Protein 2FX5 (pdb70)

B-factor: mean 20.02, std 7.57, range [9.25, 48.79]

Sequence (258 aa):
APLPDTPGAPFPAVANFDRSGPYTVSSQSEGPSCRIYRPRDLGQGGVRHPVILWGNGTGAGPSTYAGLLSHWASHGFVVAAAETSNAGTGREMLACLDYLVRENDTPYGTYSGKLNTGRVGTSGHSQGGGGSIMAGQDTRVRTTAPIQPYTLGLGHDSASQRRQQGPMFLMSGGGDTIAFPYLNAQPVYRRANVPVFWGERRYVSHFEPVGSGGAYRGPSTAWFRFQLMDDQDARATFYGAQCSLCTSLLWSVERRGL

Structure (mmCIF, N/CA/C/O backbone):
data_2FX5
#
_entry.id   2FX5
#
_cell.length_a   58.50
_cell.length_b   58.50
_cell.length_c   145.00
_cell.angle_alpha   90.0
_cell.angle_beta   90.0
_cell.angle_gamma   90.0
#
_symmetry.space_group_name_H-M   'P 43 21 2'
#
loop_
_entity.id
_entity.type
_entity.pdbx_description
1 polymer lipase
2 non-polymer 'L(+)-TARTARIC ACID'
3 water water
#
loop_
_atom_site.group_PDB
_atom_site.id
_atom_site.type_symbol
_atom_site.label_atom_id
_atom_site.label_alt_id
_atom_site.label_comp_id
_atom_site.label_asym_id
_atom_site.label_entity_id
_atom_site.label_seq_id
_atom_site.pdbx_PDB_ins_code
_atom_site.Cartn_x
_atom_site.Cartn_y
_atom_site.Cartn_z
_atom_site.occupancy
_atom_site.B_iso_or_equiv
_atom_site.auth_seq_id
_atom_site.auth_comp_id
_atom_site.auth_asym_id
_atom_site.auth_atom_id
_atom_site.pdbx_PDB_model_num
ATOM 1 N N . ALA A 1 1 ? 13.454 12.432 132.645 1.00 44.93 1 ALA A N 1
ATOM 2 C CA . ALA A 1 1 ? 13.709 12.554 131.190 1.00 43.96 1 ALA A CA 1
ATOM 3 C C . ALA A 1 1 ? 14.003 11.188 130.571 1.00 42.85 1 ALA A C 1
ATOM 4 O O . ALA A 1 1 ? 14.954 10.564 131.096 1.00 43.84 1 ALA A O 1
ATOM 6 N N . PRO A 1 2 ? 13.242 10.708 129.605 1.00 40.85 2 PRO A N 1
ATOM 7 C CA . PRO A 1 2 ? 12.073 11.395 129.033 1.00 39.17 2 PRO A CA 1
ATOM 8 C C . PRO A 1 2 ? 11.099 11.800 130.145 1.00 36.99 2 PRO A C 1
ATOM 9 O O . PRO A 1 2 ? 11.112 11.329 131.309 1.00 37.15 2 PRO A O 1
ATOM 13 N N . LEU A 1 3 ? 10.338 12.841 129.879 1.00 33.66 3 LEU A N 1
ATOM 14 C CA . LEU A 1 3 ? 9.310 13.418 130.783 1.00 30.44 3 LEU A CA 1
ATOM 15 C C . LEU A 1 3 ? 8.104 12.537 130.487 1.00 28.99 3 LEU A C 1
ATOM 16 O O . LEU A 1 3 ? 8.022 11.915 129.415 1.00 28.60 3 LEU A O 1
ATOM 21 N N . PRO A 1 4 ? 7.195 12.351 131.419 1.00 28.19 4 PRO A N 1
ATOM 22 C CA . PRO A 1 4 ? 6.038 11.493 131.145 1.00 27.06 4 PRO A CA 1
ATOM 23 C C . PRO A 1 4 ? 5.265 12.093 129.970 1.00 25.35 4 PRO A C 1
ATOM 24 O O . PRO A 1 4 ? 5.148 13.307 129.773 1.00 24.45 4 PRO A O 1
ATOM 28 N N . ASP A 1 5 ? 4.727 11.131 129.264 1.00 24.59 5 ASP A N 1
ATOM 29 C CA . ASP A 1 5 ? 3.848 11.373 128.105 1.00 24.55 5 ASP A CA 1
ATOM 30 C C . ASP A 1 5 ? 2.468 11.684 128.707 1.00 24.09 5 ASP A C 1
ATOM 31 O O . ASP A 1 5 ? 1.824 10.844 129.352 1.00 24.19 5 ASP A O 1
ATOM 36 N N . THR A 1 6 ? 2.039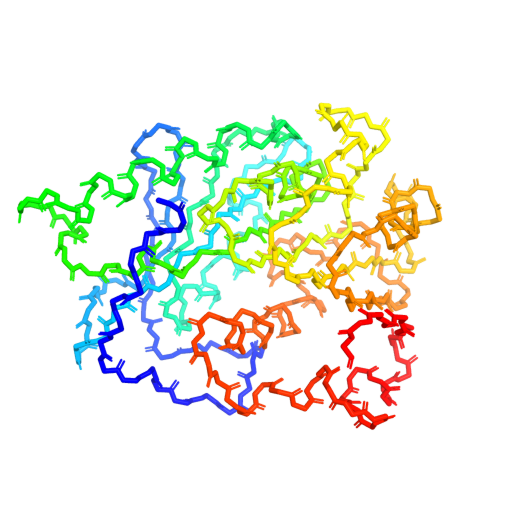 12.931 128.577 1.00 23.32 6 THR A N 1
ATOM 37 C CA . THR A 1 6 ? 0.722 13.295 129.123 1.00 22.59 6 THR A CA 1
ATOM 38 C C . THR A 1 6 ? -0.219 13.792 128.028 1.00 22.05 6 THR A C 1
ATOM 39 O O . THR A 1 6 ? -0.448 15.006 127.887 1.00 20.71 6 THR A O 1
ATOM 43 N N . PRO A 1 7 ? -0.782 12.927 127.191 1.00 21.97 7 PRO A N 1
ATOM 44 C CA . PRO A 1 7 ? -1.689 13.326 126.096 1.00 21.56 7 PRO A CA 1
ATOM 45 C C . PRO A 1 7 ? -3.034 13.843 126.567 1.00 21.84 7 PRO A C 1
ATOM 46 O O . PRO A 1 7 ? -3.420 13.621 127.727 1.00 23.41 7 PRO A O 1
ATOM 50 N N . GLY A 1 8 ? -3.684 14.639 125.733 1.00 20.98 8 GLY A N 1
ATOM 51 C CA . GLY A 1 8 ? -4.989 15.254 126.079 1.00 20.87 8 GLY A CA 1
ATOM 52 C C . GLY A 1 8 ? -5.903 14.690 124.988 1.00 20.34 8 GLY A C 1
ATOM 53 O O . GLY A 1 8 ? -5.564 13.584 124.545 1.00 20.04 8 GLY A O 1
ATOM 54 N N . ALA A 1 9 ? -6.914 15.402 124.610 1.00 21.01 9 ALA A N 1
ATOM 55 C CA . ALA A 1 9 ? -7.794 14.942 123.523 1.00 21.57 9 ALA A CA 1
ATOM 56 C C . ALA A 1 9 ? -6.945 14.874 122.262 1.00 22.43 9 ALA A C 1
ATOM 57 O O . ALA A 1 9 ? -5.898 15.504 122.126 1.00 22.60 9 ALA A O 1
ATOM 59 N N . PRO A 1 10 ? -7.398 14.070 121.322 1.00 23.31 10 PRO A N 1
ATOM 6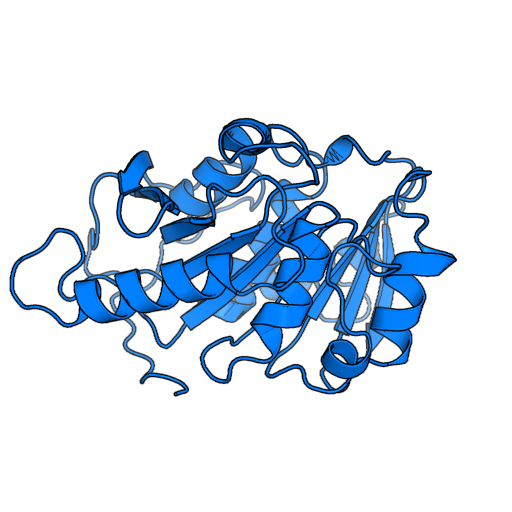0 C CA . PRO A 1 10 ? -6.716 13.910 120.031 1.00 23.83 10 PRO A CA 1
ATOM 61 C C . PRO A 1 10 ? -6.778 15.187 119.187 1.00 22.66 10 PRO A C 1
ATOM 62 O O . PRO A 1 10 ? -7.755 15.960 119.252 1.00 21.83 10 PRO A O 1
ATOM 66 N N . PHE A 1 11 ? -5.683 15.365 118.440 1.00 21.64 11 PHE A N 1
ATOM 67 C CA . PHE A 1 11 ? -5.600 16.595 117.622 1.00 21.67 11 PHE A CA 1
ATOM 68 C C . PHE A 1 11 ? -6.502 16.381 116.393 1.00 21.36 11 PHE A C 1
ATOM 69 O O . PHE A 1 11 ? -6.522 15.218 115.975 1.00 23.00 11 PHE A O 1
ATOM 77 N N . PRO A 1 12 ? -7.178 17.407 115.991 1.00 21.30 12 PRO A N 1
ATOM 78 C CA . PRO A 1 12 ? -7.964 17.370 114.757 1.00 22.08 12 PRO A CA 1
ATOM 79 C C . PRO A 1 12 ? -7.103 16.885 113.581 1.00 22.39 12 PRO A C 1
ATOM 80 O O . PRO A 1 12 ? -5.910 17.247 113.421 1.00 22.15 12 PRO A O 1
ATOM 84 N N . ALA A 1 13 ? -7.747 16.096 112.726 1.00 23.72 13 ALA A N 1
ATOM 85 C CA . ALA A 1 13 ? -7.105 15.574 111.492 1.00 24.08 13 ALA A CA 1
ATOM 86 C C . ALA A 1 13 ? -7.075 16.736 110.499 1.00 24.57 13 ALA A C 1
ATOM 87 O O . ALA A 1 13 ? -7.821 17.718 110.621 1.00 23.54 13 ALA A O 1
ATOM 89 N N . VAL A 1 14 ? -6.148 16.667 109.558 1.00 25.62 14 VAL A N 1
ATOM 90 C CA . VAL A 1 14 ? -6.022 17.733 108.541 1.00 26.62 14 VAL A CA 1
ATOM 91 C C . VAL A 1 14 ? -6.002 16.986 107.202 1.00 28.47 14 VAL A C 1
ATOM 92 O O . VAL A 1 14 ? -5.585 15.800 107.119 1.00 30.08 14 VAL A O 1
ATOM 96 N N . ALA A 1 15 ? -6.451 17.662 106.146 1.00 29.84 15 ALA A N 1
ATOM 97 C CA . ALA A 1 15 ? -6.387 16.925 104.839 1.00 30.45 15 ALA A CA 1
ATOM 98 C C . ALA A 1 15 ? -5.091 17.112 104.071 1.00 30.96 15 ALA A C 1
ATOM 99 O O . ALA A 1 15 ? -4.894 16.458 103.034 1.00 33.74 15 ALA A O 1
ATOM 101 N N . ASN A 1 16 ? -4.161 17.932 104.478 1.00 30.87 16 ASN A N 1
ATOM 102 C CA . ASN A 1 16 ? -2.925 18.304 103.803 1.00 30.63 16 ASN A CA 1
ATOM 103 C C . ASN A 1 16 ? -1.979 18.868 104.866 1.00 27.93 16 ASN A C 1
ATOM 104 O O . ASN A 1 16 ? -2.414 19.813 105.509 1.00 28.02 16 ASN A O 1
ATOM 109 N N . PHE A 1 17 ? -0.809 18.348 104.832 1.00 25.69 17 PHE A N 1
ATOM 110 C CA . PHE A 1 17 ? 0.243 18.740 105.787 1.00 23.85 17 PHE A CA 1
ATOM 111 C C . PHE A 1 17 ? 0.855 20.048 105.360 1.00 22.52 17 PHE A C 1
ATOM 112 O O . PHE A 1 17 ? 1.503 20.691 106.174 1.00 20.78 17 PHE A O 1
ATOM 120 N N . ASP A 1 18 ? 0.635 20.446 104.101 1.00 22.13 18 ASP A N 1
ATOM 121 C CA . ASP A 1 18 ? 1.293 21.706 103.708 1.00 21.43 18 ASP A CA 1
ATOM 122 C C . ASP A 1 18 ? 0.312 22.863 103.798 1.00 20.36 18 ASP A C 1
ATOM 123 O O . ASP A 1 18 ? 0.870 23.946 103.539 1.00 19.07 18 ASP A O 1
ATOM 128 N N . ARG A 1 19 ? -0.937 22.654 104.185 1.00 19.39 19 ARG A N 1
ATOM 129 C CA . ARG A 1 19 ? -1.904 23.761 104.358 1.00 20.18 19 ARG A CA 1
ATOM 130 C C . ARG A 1 19 ? -1.979 24.119 105.852 1.00 19.10 19 ARG A C 1
ATOM 131 O O . ARG A 1 19 ? -1.542 23.224 106.593 1.00 18.59 19 ARG A O 1
ATOM 139 N N . SER A 1 20 ? -2.544 25.261 106.237 1.00 19.62 20 SER A N 1
ATOM 140 C CA . SER A 1 20 ? -2.644 25.523 107.660 1.00 19.68 20 SER A CA 1
ATOM 141 C C . SER A 1 20 ? -3.563 24.477 108.314 1.00 19.18 20 SER A C 1
ATOM 142 O O . SER A 1 20 ? -4.393 23.865 107.650 1.00 18.60 20 SER A O 1
ATOM 145 N N . GLY A 1 21 ? -3.277 24.302 109.597 1.00 17.60 21 GLY A N 1
ATOM 146 C CA . GLY A 1 21 ? -4.006 23.489 110.535 1.00 16.63 21 GLY A CA 1
ATOM 147 C C . GLY A 1 21 ? -5.125 24.408 111.079 1.00 17.30 21 GLY A C 1
ATOM 148 O O . GLY A 1 21 ? -5.309 25.574 110.725 1.00 15.65 21 GLY A O 1
ATOM 149 N N . PRO A 1 22 ? -5.927 23.853 111.981 1.00 18.48 22 PRO A N 1
ATOM 150 C CA . PRO A 1 22 ? -7.067 24.603 112.520 1.00 19.29 22 PRO A CA 1
ATOM 151 C C . PRO A 1 22 ? -6.793 25.702 113.512 1.00 19.43 22 PRO A C 1
ATOM 152 O O . PRO A 1 22 ? -7.751 26.407 113.905 1.00 21.58 22 PRO A O 1
ATOM 156 N N . TYR A 1 23 ? -5.566 25.999 113.896 1.00 18.56 23 TYR A N 1
ATOM 157 C CA . TYR A 1 23 ? -5.445 26.983 114.982 1.00 18.34 23 TYR A CA 1
ATOM 158 C C . TYR A 1 23 ? -4.905 28.328 114.510 1.00 18.54 23 TYR A C 1
ATOM 159 O O . TYR A 1 23 ? -3.970 28.194 113.708 1.00 19.03 23 TYR A O 1
ATOM 168 N N . THR A 1 24 ? -5.516 29.315 115.095 1.00 18.13 24 THR A N 1
ATOM 169 C CA . THR A 1 24 ? -5.083 30.697 115.002 1.00 20.37 24 THR A CA 1
ATOM 170 C C . THR A 1 24 ? -3.783 30.722 115.818 1.00 19.61 24 THR A C 1
ATOM 171 O O . THR A 1 24 ? -3.708 30.112 116.905 1.00 20.57 24 THR A O 1
ATOM 175 N N . VAL A 1 25 ? -2.819 31.478 115.392 1.00 18.42 25 VAL A N 1
ATOM 176 C CA . VAL A 1 25 ? -1.449 31.442 115.969 1.00 18.19 25 VAL A CA 1
ATOM 177 C C . VAL A 1 25 ? -1.046 32.785 116.520 1.00 19.20 25 VAL A C 1
ATOM 178 O O . VAL A 1 25 ? -1.653 33.808 116.161 1.00 18.79 25 VAL A O 1
ATOM 182 N N . SER A 1 26 ? -0.073 32.763 117.405 1.00 18.95 26 SER A N 1
ATOM 183 C CA . SER A 1 26 ? 0.591 33.939 117.953 1.00 19.98 26 SER A CA 1
ATOM 184 C C . SER A 1 26 ? 2.079 33.631 118.158 1.00 18.50 26 SER A C 1
ATOM 185 O O . SER A 1 26 ? 2.453 32.480 118.239 1.00 18.00 26 SER A O 1
ATOM 188 N N . SER A 1 27 ? 2.889 34.646 118.337 1.00 18.77 27 SER A N 1
ATOM 189 C CA . SER A 1 27 ? 4.305 34.508 118.616 1.00 19.50 27 SER A CA 1
ATOM 190 C C . SER A 1 27 ? 4.661 35.666 119.547 1.00 19.03 27 SER A C 1
ATOM 191 O O . SER A 1 27 ? 4.054 36.720 119.433 1.00 18.94 27 SER A O 1
ATOM 194 N N . GLN A 1 28 ? 5.605 35.435 120.379 1.00 20.00 28 GLN A N 1
ATOM 195 C CA . GLN A 1 28 ? 6.132 36.325 121.393 1.00 21.37 28 GLN A CA 1
ATOM 196 C C . GLN A 1 28 ? 7.556 35.942 121.751 1.00 19.86 28 GLN A C 1
ATOM 197 O O . GLN A 1 28 ? 7.854 34.754 121.815 1.00 19.04 28 GLN A O 1
ATOM 203 N N . SER A 1 29 ? 8.353 36.928 122.069 1.00 19.16 29 SER A N 1
ATOM 204 C CA . SER A 1 29 ? 9.703 36.626 122.555 1.00 18.53 29 SER A CA 1
ATOM 205 C C . SER A 1 29 ? 9.477 36.545 124.053 1.00 19.05 29 SER A C 1
ATOM 206 O O . SER A 1 29 ? 8.700 37.320 124.656 1.00 18.42 29 SER A O 1
ATOM 209 N N . GLU A 1 30 ? 9.976 35.496 124.672 1.00 19.29 30 GLU A N 1
ATOM 210 C CA . GLU A 1 30 ? 9.842 35.237 126.101 1.00 19.25 30 GLU A CA 1
ATOM 211 C C . GLU A 1 30 ? 10.881 34.223 126.516 1.00 18.66 30 GLU A C 1
ATOM 212 O O . GLU A 1 30 ? 11.555 33.569 125.745 1.00 20.46 30 GLU A O 1
ATOM 218 N N . GLY A 1 31 ? 11.131 34.114 127.802 1.00 18.53 31 GLY A N 1
ATOM 219 C CA . GLY A 1 31 ? 12.083 33.194 128.395 1.00 16.74 31 GLY A CA 1
ATOM 220 C C . GLY A 1 31 ? 13.514 33.633 128.077 1.00 16.32 31 GLY A C 1
ATOM 221 O O . GLY A 1 31 ? 13.787 34.807 127.853 1.00 15.51 31 GLY A O 1
ATOM 222 N N . PRO A 1 32 ? 14.340 32.589 128.089 1.00 15.69 32 PRO A N 1
ATOM 223 C CA . PRO A 1 32 ? 15.763 32.772 127.835 1.00 16.72 32 PRO A CA 1
ATOM 224 C C . PRO A 1 32 ? 16.108 33.007 126.367 1.00 16.80 32 PRO A C 1
ATOM 225 O O . PRO A 1 32 ? 16.832 32.189 125.772 1.00 16.62 32 PRO A O 1
ATOM 229 N N . SER A 1 33 ? 15.538 34.057 125.821 1.00 17.28 33 SER A N 1
ATOM 230 C CA . SER A 1 33 ? 15.775 34.448 124.430 1.00 17.22 33 SER A CA 1
ATOM 231 C C . SER A 1 33 ? 15.183 33.387 123.496 1.00 17.38 33 SER A C 1
ATOM 232 O O . SER A 1 33 ? 15.909 32.807 122.673 1.00 17.08 33 SER A O 1
ATOM 235 N N . CYS A 1 34 ? 13.891 33.196 123.625 1.00 16.87 34 CYS A N 1
ATOM 236 C CA . CYS A 1 34 ? 13.102 32.259 122.834 1.00 16.55 34 CYS A CA 1
ATOM 237 C C . CYS A 1 34 ? 11.980 33.052 122.165 1.00 15.75 34 CYS A C 1
ATOM 238 O O . CYS A 1 34 ? 11.424 33.949 122.777 1.00 16.28 34 CYS A O 1
ATOM 241 N N . ARG A 1 35 ? 11.722 32.687 120.927 1.00 16.19 35 ARG A N 1
ATOM 242 C CA . ARG A 1 35 ? 10.585 33.264 120.207 1.00 16.05 35 ARG A CA 1
ATOM 243 C C . ARG A 1 35 ? 9.613 32.096 120.137 1.00 15.84 35 ARG A C 1
ATOM 244 O O . ARG A 1 35 ? 9.884 31.017 119.572 1.00 15.66 35 ARG A O 1
ATOM 252 N N . ILE A 1 36 ? 8.438 32.179 120.724 1.00 15.14 36 ILE A N 1
ATOM 253 C CA . ILE A 1 36 ? 7.541 31.017 120.753 1.00 14.71 36 ILE A CA 1
ATOM 254 C C . ILE A 1 36 ? 6.350 31.238 119.834 1.00 14.78 36 ILE A C 1
ATOM 255 O O . ILE A 1 36 ? 5.627 32.214 120.055 1.00 15.54 36 ILE A O 1
ATOM 260 N N . TYR A 1 37 ? 6.134 30.357 118.901 1.00 14.26 37 TYR A N 1
ATOM 261 C CA . TYR A 1 37 ? 4.986 30.365 117.973 1.00 14.63 37 TYR A CA 1
ATOM 262 C C . TYR A 1 37 ? 4.070 29.281 118.516 1.00 13.69 37 TYR A C 1
ATOM 263 O O . TYR A 1 37 ? 4.491 28.148 118.751 1.00 13.04 37 TYR A O 1
ATOM 272 N N . ARG A 1 38 ? 2.815 29.577 118.754 1.00 13.28 38 ARG A N 1
ATOM 273 C CA . ARG A 1 38 ? 1.876 28.620 119.323 1.00 14.09 38 ARG A CA 1
ATOM 274 C C . ARG A 1 38 ? 0.426 29.022 118.994 1.00 15.28 38 ARG A C 1
ATOM 275 O O . ARG A 1 38 ? 0.264 30.216 118.663 1.00 15.66 38 ARG A O 1
ATOM 283 N N . PRO A 1 39 ? -0.485 28.069 119.137 1.00 15.58 39 PRO A N 1
ATOM 284 C CA . PRO A 1 39 ? -1.927 28.328 119.020 1.00 15.78 39 PRO A CA 1
ATOM 285 C C . PRO A 1 39 ? -2.227 29.497 119.963 1.00 17.27 39 PRO A C 1
ATOM 286 O O . PRO A 1 39 ? -1.676 29.508 121.057 1.00 16.28 39 PRO A O 1
ATOM 290 N N . ARG A 1 40 ? -3.025 30.445 119.550 1.00 19.70 40 ARG A N 1
ATOM 291 C CA . ARG A 1 40 ? -3.401 31.635 120.327 1.00 22.87 40 ARG A CA 1
ATOM 292 C C . ARG A 1 40 ? -4.112 31.181 121.597 1.00 23.03 40 ARG A C 1
ATOM 293 O O . ARG A 1 40 ? -3.932 31.776 122.660 1.00 23.41 40 ARG A O 1
ATOM 301 N N . ASP A 1 41 ? -4.941 30.175 121.432 1.00 23.27 41 ASP A N 1
ATOM 302 C CA . ASP A 1 41 ? -5.630 29.570 122.602 1.00 24.69 41 ASP A CA 1
ATOM 303 C C . ASP A 1 41 ? -5.122 28.148 122.845 1.00 23.33 41 ASP A C 1
ATOM 304 O O . ASP A 1 41 ? -5.420 27.129 122.210 1.00 23.36 41 ASP A O 1
ATOM 309 N N . LEU A 1 42 ? -4.301 28.049 123.876 1.00 22.26 42 LEU A N 1
ATOM 310 C CA . LEU A 1 42 ? -3.697 26.773 124.274 1.00 21.42 42 LEU A CA 1
ATOM 311 C C . LEU A 1 42 ? -4.738 25.856 124.901 1.00 22.02 42 LEU A C 1
ATOM 312 O O . LEU A 1 42 ? -5.658 26.258 125.635 1.00 21.53 42 LEU A O 1
ATOM 317 N N . GLY A 1 43 ? -4.595 24.564 124.681 1.00 22.38 43 GLY A N 1
ATOM 318 C CA . GLY A 1 43 ? -5.440 23.529 125.253 1.00 23.41 43 GLY A CA 1
ATOM 319 C C . GLY A 1 43 ? -6.882 23.531 124.779 1.00 24.96 43 GLY A C 1
ATOM 320 O O . GLY A 1 43 ? -7.710 22.903 125.477 1.00 24.59 43 GLY A O 1
ATOM 321 N N . GLN A 1 44 ? -7.215 24.093 123.625 1.00 25.23 44 GLN A N 1
ATOM 322 C CA . GLN A 1 44 ? -8.588 24.073 123.088 1.00 25.99 44 GLN A CA 1
ATOM 323 C C . GLN A 1 44 ? -9.085 22.629 122.951 1.00 25.01 44 GLN A C 1
ATOM 324 O O . GLN A 1 44 ? -8.428 21.814 122.265 1.00 25.28 44 GLN A O 1
ATOM 330 N N . GLY A 1 45 ? -10.225 22.295 123.542 1.00 24.24 45 GLY A N 1
ATOM 331 C CA . GLY A 1 45 ? -10.806 20.929 123.455 1.00 22.49 45 GLY A CA 1
ATOM 332 C C . GLY A 1 45 ? -10.106 19.889 124.289 1.00 21.80 45 GLY A C 1
ATOM 333 O O . GLY A 1 45 ? -10.379 18.681 124.076 1.00 24.26 45 GLY A O 1
ATOM 334 N N . GLY A 1 46 ? -9.180 20.271 125.154 1.00 19.60 46 GLY A N 1
ATOM 335 C CA . GLY A 1 46 ? -8.457 19.282 125.960 1.00 18.02 46 GLY A CA 1
ATOM 336 C C . GLY A 1 46 ? -7.189 18.747 125.366 1.00 17.81 46 GLY A C 1
ATOM 337 O O . GLY A 1 46 ? -6.599 17.829 125.954 1.00 18.81 46 GLY A O 1
ATOM 338 N N . VAL A 1 47 ? -6.749 19.285 124.225 1.00 17.84 47 VAL A N 1
ATOM 339 C CA . VAL A 1 47 ? -5.468 18.863 123.620 1.00 17.24 47 VAL A CA 1
ATOM 340 C C . VAL A 1 47 ? -4.361 19.377 124.553 1.00 16.86 47 VAL A C 1
ATOM 341 O O . VAL A 1 47 ? -4.503 20.367 125.296 1.00 17.03 47 VAL A O 1
ATOM 345 N N . ARG A 1 48 ? -3.269 18.668 124.534 1.00 16.94 48 ARG A N 1
ATOM 346 C CA . ARG A 1 48 ? -2.005 18.925 125.237 1.00 16.81 48 ARG A CA 1
ATOM 347 C C . ARG A 1 48 ? -0.946 18.979 124.125 1.00 15.77 48 ARG A C 1
ATOM 348 O O . ARG A 1 48 ? -0.758 18.027 123.392 1.00 15.58 48 ARG A O 1
ATOM 356 N N . HIS A 1 49 ? -0.315 20.137 124.008 1.00 14.25 49 HIS A N 1
ATOM 357 C CA . HIS A 1 49 ? 0.576 20.382 122.895 1.00 13.35 49 HIS A CA 1
ATOM 358 C C . HIS A 1 49 ? 1.979 19.846 123.008 1.00 13.51 49 HIS A C 1
ATOM 359 O O . HIS A 1 49 ? 2.682 20.207 123.982 1.00 13.98 49 HIS A O 1
ATOM 366 N N . PRO A 1 50 ? 2.430 19.123 122.002 1.00 12.67 50 PRO A N 1
ATOM 367 C CA . PRO A 1 50 ? 3.806 18.666 121.813 1.00 12.49 50 PRO A CA 1
ATOM 368 C C . PRO A 1 50 ? 4.674 19.882 121.480 1.00 11.83 50 PRO A C 1
ATOM 369 O O . PRO A 1 50 ? 4.239 20.958 121.036 1.00 11.98 50 PRO A O 1
ATOM 373 N N . VAL A 1 51 ? 5.947 19.814 121.738 1.00 12.59 51 VAL A N 1
ATOM 374 C CA . VAL A 1 51 ? 6.905 20.897 121.563 1.00 12.92 51 VAL A CA 1
ATOM 375 C C . VAL A 1 51 ? 7.948 20.600 120.463 1.00 12.56 51 VAL A C 1
ATOM 376 O O . VAL A 1 51 ? 8.373 19.468 120.356 1.00 13.37 51 VAL A O 1
ATOM 380 N N . ILE A 1 52 ? 8.238 21.626 119.707 1.00 12.34 52 ILE A N 1
ATOM 381 C CA . ILE A 1 52 ? 9.273 21.577 118.675 1.00 12.07 52 ILE A CA 1
ATOM 382 C C . ILE A 1 52 ? 10.319 22.666 118.986 1.00 11.65 52 ILE A C 1
ATOM 383 O O . ILE A 1 52 ? 9.852 23.807 119.124 1.00 12.55 52 ILE A O 1
ATOM 388 N N . LEU A 1 53 ? 11.585 22.363 119.107 1.00 10.74 53 LEU A N 1
ATOM 389 C CA . LEU A 1 53 ? 12.627 23.378 119.356 1.00 11.54 53 LEU A CA 1
ATOM 390 C C . LEU A 1 53 ? 13.203 23.712 117.962 1.00 12.83 53 LEU A C 1
ATOM 391 O O . LEU A 1 53 ? 13.332 22.761 117.191 1.00 13.31 53 LEU A O 1
ATOM 396 N N . TRP A 1 54 ? 13.435 24.956 117.641 1.00 12.90 54 TRP A N 1
ATOM 397 C CA . TRP A 1 54 ? 13.938 25.368 116.318 1.00 11.96 54 TRP A CA 1
ATOM 398 C C . TRP A 1 54 ? 15.235 26.126 116.474 1.00 11.19 54 TRP A C 1
ATOM 399 O O . TRP A 1 54 ? 15.367 27.030 117.295 1.00 10.67 54 TRP A O 1
ATOM 410 N N . GLY A 1 55 ? 16.179 25.811 115.613 1.00 12.11 55 GLY A N 1
ATOM 411 C CA . GLY A 1 55 ? 17.484 26.512 115.494 1.00 12.44 55 GLY A CA 1
ATOM 412 C C . GLY A 1 55 ? 17.535 27.225 114.120 1.00 12.55 55 GLY A C 1
ATOM 413 O O . GLY A 1 55 ? 17.347 26.608 113.070 1.00 13.22 55 GLY A O 1
ATOM 414 N N . ASN A 1 56 ? 17.803 28.522 114.110 1.00 12.91 56 ASN A N 1
ATOM 415 C CA . ASN A 1 56 ? 17.878 29.276 112.849 1.00 13.47 56 ASN A CA 1
ATOM 416 C C . ASN A 1 56 ? 19.133 28.983 112.006 1.00 13.54 56 ASN A C 1
ATOM 417 O O . ASN A 1 56 ? 20.155 28.520 112.509 1.00 12.44 56 ASN A O 1
ATOM 422 N N . GLY A 1 57 ? 19.042 29.398 110.747 1.00 13.88 57 GLY A N 1
ATOM 423 C CA . GLY A 1 57 ? 20.241 29.327 109.872 1.00 13.40 57 GLY A CA 1
ATOM 424 C C . GLY A 1 57 ? 21.260 30.350 110.378 1.00 13.91 57 GLY A C 1
ATOM 425 O O . GLY A 1 57 ? 20.887 31.312 111.075 1.00 14.00 57 GLY A O 1
ATOM 426 N N . THR A 1 58 ? 22.534 30.201 110.078 1.00 13.64 58 THR A N 1
ATOM 427 C CA . THR A 1 58 ? 23.586 31.115 110.521 1.00 14.40 58 THR A CA 1
ATOM 428 C C . THR A 1 58 ? 23.268 32.558 110.155 1.00 14.93 58 THR A C 1
ATOM 429 O O . THR A 1 58 ? 23.052 32.833 108.975 1.00 15.78 58 THR A O 1
ATOM 433 N N . GLY A 1 59 ? 23.291 33.438 111.120 1.00 15.23 59 GLY A N 1
ATOM 434 C CA . GLY A 1 59 ? 23.086 34.872 110.927 1.00 15.55 59 GLY A CA 1
ATOM 435 C C . GLY A 1 59 ? 21.611 35.213 110.807 1.00 16.00 59 GLY A C 1
ATOM 436 O O . GLY A 1 59 ? 21.351 36.428 110.684 1.00 16.28 59 GLY A O 1
ATOM 437 N N . ALA A 1 60 ? 20.666 34.302 110.947 1.00 15.09 60 ALA A N 1
ATOM 438 C CA . ALA A 1 60 ? 19.243 34.573 110.817 1.00 15.48 60 ALA A CA 1
ATOM 439 C C . ALA A 1 60 ? 18.581 34.614 112.204 1.00 15.57 60 ALA A C 1
ATOM 440 O O . ALA A 1 60 ? 19.148 34.116 113.172 1.00 14.49 60 ALA A O 1
ATOM 442 N N . GLY A 1 61 ? 17.377 35.147 112.235 1.00 15.42 61 GLY A N 1
ATOM 443 C CA . GLY A 1 61 ? 16.605 35.225 113.497 1.00 15.88 61 GLY A CA 1
ATOM 444 C C . GLY A 1 61 ? 15.324 34.448 113.221 1.00 15.02 61 GLY A C 1
ATOM 445 O O . GLY A 1 61 ? 15.104 34.053 112.062 1.00 16.27 61 GLY A O 1
ATOM 446 N N . PRO A 1 62 ? 14.522 34.206 114.249 1.00 14.86 62 PRO A N 1
ATOM 447 C CA . PRO A 1 62 ? 13.276 33.439 114.123 1.00 13.86 62 PRO A CA 1
ATOM 448 C C . PRO A 1 62 ? 12.359 33.916 113.020 1.00 13.55 62 PRO A C 1
ATOM 449 O O . PRO A 1 62 ? 11.771 33.093 112.311 1.00 14.51 62 PRO A O 1
ATOM 453 N N . SER A 1 63 ? 12.234 35.211 112.840 1.00 13.73 63 SER A N 1
ATOM 454 C CA . SER A 1 63 ? 11.334 35.778 111.844 1.00 15.46 63 SER A CA 1
ATOM 455 C C . SER A 1 63 ? 11.752 35.375 110.454 1.00 14.82 63 SER A C 1
ATOM 456 O O . SER A 1 63 ? 10.826 35.516 109.654 1.00 15.97 63 SER A O 1
ATOM 459 N N . THR A 1 64 ? 12.998 35.015 110.250 1.00 15.49 64 THR A N 1
ATOM 460 C CA . THR A 1 64 ? 13.424 34.625 108.869 1.00 15.38 64 THR A CA 1
ATOM 461 C C . THR A 1 64 ? 12.573 33.431 108.447 1.00 14.76 64 THR A C 1
ATOM 462 O O . THR A 1 64 ? 12.354 33.178 107.268 1.00 15.54 64 THR A O 1
ATOM 466 N N . TYR A 1 65 ? 12.085 32.668 109.415 1.00 14.22 65 TYR A N 1
ATOM 467 C CA . TYR A 1 65 ? 11.349 31.429 109.195 1.00 12.91 65 TYR A CA 1
ATOM 468 C C . TYR A 1 65 ? 9.924 31.509 109.753 1.00 12.97 65 TYR A C 1
ATOM 469 O O . TYR A 1 65 ? 9.410 30.408 109.928 1.00 13.57 65 TYR A O 1
ATOM 478 N N . ALA A 1 66 ? 9.361 32.697 109.817 1.00 12.26 66 ALA A N 1
ATOM 479 C CA . ALA A 1 66 ? 8.052 32.926 110.408 1.00 11.58 66 ALA A CA 1
ATOM 480 C C . ALA A 1 66 ? 6.989 32.103 109.762 1.00 11.77 66 ALA A C 1
ATOM 481 O O . ALA A 1 66 ? 6.155 31.529 110.484 1.00 13.01 66 ALA A O 1
ATOM 483 N N . GLY A 1 67 ? 6.937 32.040 108.449 1.00 11.22 67 GLY A N 1
ATOM 484 C CA . GLY A 1 67 ? 5.936 31.209 107.745 1.00 10.88 67 GLY A CA 1
ATOM 485 C C . GLY A 1 67 ? 5.980 29.755 108.174 1.00 11.27 67 GLY A C 1
ATOM 486 O O . GLY A 1 67 ? 4.896 29.176 108.362 1.00 11.26 67 GLY A O 1
ATOM 487 N N . LEU A 1 68 ? 7.143 29.118 108.239 1.00 11.35 68 LEU A N 1
ATOM 488 C CA . LEU A 1 68 ? 7.304 27.724 108.648 1.00 11.65 68 LEU A CA 1
ATOM 489 C C . LEU A 1 68 ? 6.909 27.529 110.126 1.00 11.58 68 LEU A C 1
ATOM 490 O O . LEU A 1 68 ? 6.121 26.598 110.371 1.00 12.08 68 LEU A O 1
ATOM 495 N N . LEU A 1 69 ? 7.416 28.352 111.008 1.00 13.14 69 LEU A N 1
ATOM 496 C CA . LEU A 1 69 ? 7.166 28.268 112.483 1.00 13.61 69 LEU A CA 1
ATOM 497 C C . LEU A 1 69 ? 5.692 28.375 112.857 1.00 13.85 69 LEU A C 1
ATOM 498 O O . LEU A 1 69 ? 5.082 27.531 113.555 1.00 13.36 69 LEU A O 1
ATOM 503 N N . SER A 1 70 ? 4.950 29.319 112.292 1.00 14.04 70 SER A N 1
ATOM 504 C CA . SER A 1 70 ? 3.538 29.563 112.418 1.00 13.94 70 SER A CA 1
ATOM 505 C C . SER A 1 70 ? 2.702 28.422 111.861 1.00 13.32 70 SER A C 1
ATOM 506 O O . SER A 1 70 ? 1.646 28.082 112.339 1.00 13.43 70 SER A O 1
ATOM 509 N N . HIS A 1 71 ? 3.162 27.885 110.728 1.00 14.19 71 HIS A N 1
ATOM 510 C CA . HIS A 1 71 ? 2.535 26.748 110.024 1.00 12.19 71 HIS A CA 1
ATOM 511 C C . HIS A 1 71 ? 2.480 25.594 111.035 1.00 12.90 71 HIS A C 1
ATOM 512 O O . HIS A 1 71 ? 1.404 25.009 111.252 1.00 13.93 71 HIS A O 1
ATOM 519 N N . TRP A 1 72 ? 3.614 25.237 111.619 1.00 12.46 72 TRP A N 1
ATOM 520 C CA . TRP A 1 72 ? 3.663 24.151 112.633 1.00 12.71 72 TRP A CA 1
ATOM 521 C C . TRP A 1 72 ? 2.703 24.478 113.788 1.00 12.12 72 TRP A C 1
ATOM 522 O O . TRP A 1 72 ? 1.917 23.670 114.251 1.00 12.56 72 TRP A O 1
ATOM 533 N N . ALA A 1 73 ? 2.813 25.713 114.244 1.00 12.57 73 ALA A N 1
ATOM 534 C CA . ALA A 1 73 ? 1.927 26.136 115.357 1.00 12.85 73 ALA A CA 1
ATOM 535 C C . ALA A 1 73 ? 0.461 26.014 114.978 1.00 13.71 73 ALA A C 1
ATOM 536 O O . ALA A 1 73 ? -0.400 25.745 115.851 1.00 11.89 73 ALA A O 1
ATOM 538 N N . SER A 1 74 ? 0.063 26.225 113.715 1.00 11.18 74 SER A N 1
ATOM 539 C CA . SER A 1 74 ? -1.312 26.132 113.267 1.00 11.61 74 SER A CA 1
ATOM 540 C C . SER A 1 74 ? -1.808 24.705 113.323 1.00 11.08 74 SER A C 1
ATOM 541 O O . SER A 1 74 ? -3.013 24.504 113.464 1.00 11.88 74 SER A O 1
ATOM 544 N N . HIS A 1 75 ? -0.956 23.693 113.294 1.00 13.38 75 HIS A N 1
ATOM 545 C CA . HIS A 1 75 ? -1.196 22.274 113.420 1.00 14.07 75 HIS A CA 1
ATOM 546 C C . HIS A 1 75 ? -1.389 21.823 114.875 1.00 14.99 75 HIS A C 1
ATOM 547 O O . HIS A 1 75 ? -1.912 20.719 115.178 1.00 16.88 75 HIS A O 1
ATOM 554 N N . GLY A 1 76 ? -0.928 22.671 115.778 1.00 14.32 76 GLY A N 1
ATOM 555 C CA . GLY A 1 76 ? -1.108 22.441 117.217 1.00 13.71 76 GLY A CA 1
ATOM 556 C C . GLY A 1 76 ? 0.203 22.278 117.972 1.00 14.38 76 GLY A C 1
ATOM 557 O O . GLY A 1 76 ? 0.103 21.896 119.156 1.00 15.48 76 GLY A O 1
ATOM 558 N N . PHE A 1 77 ? 1.326 22.580 117.367 1.00 13.23 77 PHE A N 1
ATOM 559 C CA . PHE A 1 77 ? 2.617 22.437 118.038 1.00 13.05 77 PHE A CA 1
ATOM 560 C C . PHE A 1 77 ? 2.969 23.695 118.797 1.00 14.17 77 PHE A C 1
ATOM 561 O O . PHE A 1 77 ? 2.492 24.756 118.340 1.00 15.16 77 PHE A O 1
ATOM 569 N N . VAL A 1 78 ? 3.757 23.647 119.889 1.00 14.71 78 VAL A N 1
ATOM 570 C CA . VAL A 1 78 ? 4.209 24.943 120.425 1.00 14.02 78 VAL A CA 1
ATOM 571 C C . VAL A 1 78 ? 5.662 24.931 119.952 1.00 14.05 78 VAL A C 1
ATOM 572 O O . VAL A 1 78 ? 6.338 23.947 120.311 1.00 12.72 78 VAL A O 1
ATOM 576 N N . VAL A 1 79 ? 6.042 25.902 119.126 1.00 13.24 79 VAL A N 1
ATOM 577 C CA . VAL A 1 79 ? 7.378 25.939 118.568 1.00 13.35 79 VAL A CA 1
ATOM 578 C C . VAL A 1 79 ? 8.192 27.022 119.282 1.00 14.12 79 VAL A C 1
ATOM 579 O O . VAL A 1 79 ? 7.844 28.210 119.231 1.00 14.37 79 VAL A O 1
ATOM 583 N N . ALA A 1 80 ? 9.236 26.605 119.934 1.00 13.82 80 ALA A N 1
ATOM 584 C CA . ALA A 1 80 ? 10.203 27.425 120.661 1.00 13.40 80 ALA A CA 1
ATOM 585 C C . ALA A 1 80 ? 11.487 27.497 119.833 1.00 12.89 80 ALA A C 1
ATOM 586 O O . ALA A 1 80 ? 12.308 26.598 119.719 1.00 13.58 80 ALA A O 1
ATOM 588 N N . ALA A 1 81 ? 11.579 28.638 119.189 1.00 13.64 81 ALA A N 1
ATOM 589 C CA . ALA A 1 81 ? 12.796 28.953 118.393 1.00 12.66 81 ALA A CA 1
ATOM 590 C C . ALA A 1 81 ? 13.819 29.721 119.197 1.00 13.12 81 ALA A C 1
ATOM 591 O O . ALA A 1 81 ? 13.489 30.811 119.692 1.00 14.47 81 ALA A O 1
ATOM 593 N N . ALA A 1 82 ? 15.036 29.247 119.321 1.00 13.56 82 ALA A N 1
ATOM 594 C CA . ALA A 1 82 ? 16.101 29.988 120.037 1.00 14.13 82 ALA A CA 1
ATOM 595 C C . ALA A 1 82 ? 16.279 31.282 119.205 1.00 15.69 82 ALA A C 1
ATOM 596 O O . ALA A 1 82 ? 16.257 31.232 117.960 1.00 14.49 82 ALA A O 1
ATOM 598 N N . GLU A 1 83 ? 16.392 32.434 119.859 1.00 16.31 83 GLU A N 1
ATOM 599 C CA . GLU A 1 83 ? 16.570 33.724 119.218 1.00 18.04 83 GLU A CA 1
ATOM 600 C C . GLU A 1 83 ? 17.929 33.849 118.518 1.00 17.38 83 GLU A C 1
ATOM 601 O O . GLU A 1 83 ? 18.080 34.545 117.508 1.00 18.71 83 GLU A O 1
ATOM 607 N N . THR A 1 84 ? 18.946 33.175 118.986 1.00 17.72 84 THR A N 1
ATOM 608 C CA . THR A 1 84 ? 20.345 33.188 118.544 1.00 16.89 84 THR A CA 1
ATOM 609 C C . THR A 1 84 ? 20.544 32.994 117.052 1.00 16.82 84 THR A C 1
ATOM 610 O O . THR A 1 84 ? 19.947 32.111 116.422 1.00 16.82 84 THR A O 1
ATOM 614 N N . SER A 1 85 ? 21.489 33.800 116.538 1.00 16.28 85 SER A N 1
ATOM 615 C CA . SER A 1 85 ? 21.802 33.610 115.102 1.00 16.60 85 SER A CA 1
ATOM 616 C C . SER A 1 85 ? 22.890 32.569 114.913 1.00 15.58 85 SER A C 1
ATOM 617 O O . SER A 1 85 ? 23.165 32.216 113.750 1.00 16.07 85 SER A O 1
ATOM 620 N N . ASN A 1 86 ? 23.464 32.048 116.009 1.00 14.54 86 ASN A N 1
ATOM 621 C CA . ASN A 1 86 ? 24.463 30.987 115.996 1.00 14.97 86 ASN A CA 1
ATOM 622 C C . ASN A 1 86 ? 24.057 29.808 116.882 1.00 14.67 86 ASN A C 1
ATOM 623 O O . ASN A 1 86 ? 24.587 29.748 117.997 1.00 15.35 86 ASN A O 1
ATOM 628 N N . ALA A 1 87 ? 23.188 28.929 116.434 1.00 15.16 87 ALA A N 1
ATOM 629 C CA . ALA A 1 87 ? 22.618 27.851 117.247 1.00 13.85 87 ALA A CA 1
ATOM 630 C C . ALA A 1 87 ? 23.242 26.464 117.150 1.00 14.53 87 ALA A C 1
ATOM 631 O O . ALA A 1 87 ? 22.552 25.523 117.600 1.00 12.98 87 ALA A O 1
ATOM 633 N N . GLY A 1 88 ? 24.427 26.357 116.611 1.00 13.27 88 GLY A N 1
ATOM 634 C CA . GLY A 1 88 ? 25.033 25.068 116.379 1.00 13.58 88 GLY A CA 1
ATOM 635 C C . GLY A 1 88 ? 25.311 24.147 117.527 1.00 13.10 88 GLY A C 1
ATOM 636 O O . GLY A 1 88 ? 25.469 22.936 117.306 1.00 14.93 88 GLY A O 1
ATOM 637 N N . THR A 1 89 ? 25.474 24.656 118.708 1.00 13.64 89 THR A N 1
ATOM 638 C CA . THR A 1 89 ? 25.765 23.769 119.867 1.00 13.55 89 THR A CA 1
ATOM 639 C C . THR A 1 89 ? 24.493 23.138 120.401 1.00 14.48 89 THR A C 1
ATOM 640 O O . THR A 1 89 ? 24.588 22.218 121.224 1.00 14.27 89 THR A O 1
ATOM 644 N N . GLY A 1 90 ? 23.372 23.695 120.041 1.00 14.86 90 GLY A N 1
ATOM 645 C CA . GLY A 1 90 ? 22.064 23.210 120.511 1.00 16.51 90 GLY A CA 1
ATOM 646 C C . GLY A 1 90 ? 21.760 23.646 121.944 1.00 17.62 90 GLY A C 1
ATOM 647 O O . GLY A 1 90 ? 20.645 23.374 122.439 1.00 15.83 90 GLY A O 1
ATOM 648 N N . ARG A 1 91 ? 22.696 24.360 122.573 1.00 19.91 91 ARG A N 1
ATOM 649 C CA . ARG A 1 91 ? 22.458 24.711 123.993 1.00 22.36 91 ARG A CA 1
ATOM 650 C C . ARG A 1 91 ? 21.324 25.710 124.173 1.00 20.12 91 ARG A C 1
ATOM 651 O O . ARG A 1 91 ? 20.531 25.575 125.131 1.00 18.78 91 ARG A O 1
ATOM 659 N N . GLU A 1 92 ? 21.216 26.690 123.309 1.00 17.95 92 GLU A N 1
ATOM 660 C CA . GLU A 1 92 ? 20.175 27.703 123.413 1.00 15.96 92 GLU A CA 1
ATOM 661 C C . GLU A 1 92 ? 18.828 27.060 123.110 1.00 14.49 92 GLU A C 1
ATOM 662 O O . GLU A 1 92 ? 17.904 27.602 123.709 1.00 13.73 92 GLU A O 1
ATOM 668 N N . MET A 1 93 ? 18.805 26.102 122.218 1.00 13.05 93 MET A N 1
ATOM 669 C CA . MET A 1 93 ? 17.546 25.410 121.916 1.00 13.71 93 MET A CA 1
ATOM 670 C C . MET A 1 93 ? 17.011 24.693 123.165 1.00 14.59 93 MET A C 1
ATOM 671 O O . MET A 1 93 ? 15.821 24.708 123.494 1.00 14.78 93 MET A O 1
ATOM 676 N N . LEU A 1 94 ? 17.940 24.002 123.805 1.00 14.34 94 LEU A N 1
ATOM 677 C CA . LEU A 1 94 ? 17.582 23.288 125.046 1.00 15.79 94 LEU A CA 1
ATOM 678 C C . LEU A 1 94 ? 17.240 24.237 126.198 1.00 15.34 94 LEU A C 1
ATOM 679 O O . LEU A 1 94 ? 16.381 23.832 127.045 1.00 17.16 94 LEU A O 1
ATOM 684 N N . ALA A 1 95 ? 17.810 25.422 126.296 1.00 14.46 95 ALA A N 1
ATOM 685 C CA . ALA A 1 95 ? 17.439 26.374 127.354 1.00 13.37 95 ALA A CA 1
ATOM 686 C C . ALA A 1 95 ? 15.942 26.698 127.238 1.00 14.43 95 ALA A C 1
ATOM 687 O O . ALA A 1 95 ? 15.219 26.798 128.274 1.00 12.82 95 ALA A O 1
ATOM 689 N N . CYS A 1 96 ? 15.454 26.778 125.997 1.00 12.22 96 CYS A N 1
ATOM 690 C CA . CYS A 1 96 ? 14.064 27.097 125.721 1.00 12.78 96 CYS A CA 1
ATOM 691 C C . CYS A 1 96 ? 13.210 25.921 126.158 1.00 12.51 96 CYS A C 1
ATOM 692 O O . CYS A 1 96 ? 12.079 26.170 126.602 1.00 12.22 96 CYS A O 1
ATOM 695 N N . LEU A 1 97 ? 13.655 24.687 125.985 1.00 13.86 97 LEU A N 1
ATOM 696 C CA . LEU A 1 97 ? 12.974 23.484 126.479 1.00 13.93 97 LEU A CA 1
ATOM 697 C C . LEU A 1 97 ? 12.869 23.605 128.023 1.00 14.21 97 LEU A C 1
ATOM 698 O O . LEU A 1 97 ? 11.770 23.502 128.574 1.00 14.78 97 LEU A O 1
ATOM 703 N N . ASP A 1 98 ? 13.942 23.893 128.708 1.00 14.90 98 ASP A N 1
ATOM 704 C CA . ASP A 1 98 ? 13.956 24.032 130.176 1.00 15.38 98 ASP A CA 1
ATOM 705 C C . ASP A 1 98 ? 12.889 25.017 130.643 1.00 14.85 98 ASP A C 1
ATOM 706 O O . ASP A 1 98 ? 12.207 24.858 131.682 1.00 15.05 98 ASP A O 1
ATOM 711 N N . TYR A 1 99 ? 12.754 26.115 129.955 1.00 14.71 99 TYR A N 1
ATOM 712 C CA . TYR A 1 99 ? 11.733 27.117 130.266 1.00 14.12 99 TYR A CA 1
ATOM 713 C C . TYR A 1 99 ? 10.330 26.576 130.091 1.00 14.43 99 TYR A C 1
ATOM 714 O O . TYR A 1 99 ? 9.500 26.747 130.991 1.00 15.51 99 TYR A O 1
ATOM 723 N N . LEU A 1 100 ? 10.003 25.904 128.996 1.00 14.21 100 LEU A N 1
ATOM 724 C CA . LEU A 1 100 ? 8.680 25.358 128.716 1.00 14.13 100 LEU A CA 1
ATOM 725 C C . LEU A 1 100 ? 8.293 24.264 129.719 1.00 14.39 100 LEU A C 1
ATOM 726 O O . LEU A 1 100 ? 7.127 24.184 130.124 1.00 14.29 100 LEU A O 1
ATOM 731 N N . VAL A 1 101 ? 9.252 23.440 130.035 1.00 15.16 101 VAL A N 1
ATOM 732 C CA . VAL A 1 101 ? 9.118 22.373 131.030 1.00 15.49 101 VAL A CA 1
ATOM 733 C C . VAL A 1 101 ? 8.665 23.022 132.347 1.00 16.03 101 VAL A C 1
ATOM 734 O O . VAL A 1 101 ? 7.659 22.666 132.942 1.00 15.89 101 VAL A O 1
ATOM 738 N N . ARG A 1 102 ? 9.395 23.985 132.844 1.00 17.57 102 ARG A N 1
ATOM 739 C CA . ARG A 1 102 ? 9.138 24.732 134.051 1.00 20.52 102 ARG A CA 1
ATOM 740 C C . ARG A 1 102 ? 7.759 25.350 133.957 1.00 19.03 102 ARG A C 1
ATOM 741 O O . ARG A 1 102 ? 6.933 25.226 134.888 1.00 20.83 102 ARG A O 1
ATOM 749 N N . GLU A 1 103 ? 7.468 26.071 132.902 1.00 16.89 103 GLU A N 1
ATOM 750 C CA . GLU A 1 103 ? 6.186 26.746 132.706 1.00 16.12 103 GLU A CA 1
ATOM 751 C C . GLU A 1 103 ? 5.002 25.814 132.727 1.00 15.18 103 GLU A C 1
ATOM 752 O O . GLU A 1 103 ? 3.962 26.222 133.213 1.00 15.90 103 GLU A O 1
ATOM 758 N N . ASN A 1 104 ? 5.185 24.638 132.182 1.00 13.44 104 ASN A N 1
ATOM 759 C CA . ASN A 1 104 ? 4.134 23.637 132.116 1.00 13.76 104 ASN A CA 1
ATOM 760 C C . ASN A 1 104 ? 3.761 23.164 133.547 1.00 13.85 104 ASN A C 1
ATOM 761 O O . ASN A 1 104 ? 2.566 22.890 133.804 1.00 13.53 104 ASN A O 1
ATOM 766 N N . ASP A 1 105 ? 4.804 22.981 134.310 1.00 14.59 105 ASP A N 1
ATOM 767 C CA . ASP A 1 105 ? 4.679 22.432 135.668 1.00 17.68 105 ASP A CA 1
ATOM 768 C C . ASP A 1 105 ? 4.231 23.438 136.755 1.00 17.99 105 ASP A C 1
ATOM 769 O O . ASP A 1 105 ? 3.638 22.950 137.754 1.00 17.34 105 ASP A O 1
ATOM 774 N N . THR A 1 106 ? 4.558 24.709 136.609 1.00 19.23 106 THR A N 1
ATOM 775 C CA . THR A 1 106 ? 4.162 25.768 137.524 1.00 19.12 106 THR A CA 1
ATOM 776 C C . THR A 1 106 ? 2.638 25.802 137.468 1.00 18.31 106 THR A C 1
ATOM 777 O O . THR A 1 106 ? 1.963 25.617 136.444 1.00 17.59 106 THR A O 1
ATOM 781 N N . PRO A 1 107 ? 2.062 26.188 138.611 1.00 18.36 107 PRO A N 1
ATOM 782 C CA . PRO A 1 107 ? 0.608 26.334 138.652 1.00 17.61 107 PRO A CA 1
ATOM 783 C C . PRO A 1 107 ? -0.035 27.453 137.855 1.00 17.02 107 PRO A C 1
ATOM 784 O O . PRO A 1 107 ? -1.151 27.212 137.311 1.00 17.38 107 PRO A O 1
ATOM 788 N N . TYR A 1 108 ? 0.500 28.663 137.759 1.00 16.88 108 TYR A N 1
ATOM 789 C CA . TYR A 1 108 ? -0.217 29.799 137.223 1.00 17.90 108 TYR A CA 1
ATOM 790 C C . TYR A 1 108 ? 0.232 30.523 135.983 1.00 20.37 108 TYR A C 1
ATOM 791 O O . TYR A 1 108 ? -0.022 31.769 135.947 1.00 22.69 108 TYR A O 1
ATOM 800 N N . GLY A 1 109 ? 0.777 29.881 135.000 1.00 20.45 109 GLY A N 1
ATOM 801 C CA . GLY A 1 109 ? 1.169 30.719 133.820 1.00 20.10 109 GLY A CA 1
ATOM 802 C C . GLY A 1 109 ? 0.343 30.343 132.593 1.00 19.40 109 GLY A C 1
ATOM 803 O O . GLY A 1 109 ? -0.582 29.510 132.608 1.00 21.22 109 GLY A O 1
ATOM 804 N N . THR A 1 110 ? 0.773 30.944 131.492 1.00 18.15 110 THR A N 1
ATOM 805 C CA . THR A 1 110 ? 0.231 30.706 130.166 1.00 18.75 110 THR A CA 1
ATOM 806 C C . THR A 1 110 ? 0.249 29.218 129.803 1.00 17.89 110 THR A C 1
ATOM 807 O O . THR A 1 110 ? -0.750 28.744 129.258 1.00 17.70 110 THR A O 1
ATOM 811 N N . TYR A 1 111 ? 1.341 28.515 130.056 1.00 17.01 111 TYR A N 1
ATOM 812 C CA . TYR A 1 111 ? 1.389 27.118 129.610 1.00 16.03 111 TYR A CA 1
ATOM 813 C C . TYR A 1 111 ? 1.012 26.109 130.666 1.00 15.03 111 TYR A C 1
ATOM 814 O O . TYR A 1 111 ? 1.215 24.957 130.272 1.00 13.51 111 TYR A O 1
ATOM 823 N N . SER A 1 112 ? 0.711 26.552 131.884 1.00 14.51 112 SER A N 1
ATOM 824 C CA . SER A 1 112 ? 0.493 25.559 132.950 1.00 14.46 112 SER A CA 1
ATOM 825 C C . SER A 1 112 ? -0.462 24.436 132.648 1.00 13.80 112 SER A C 1
ATOM 826 O O . SER A 1 112 ? -1.626 24.722 132.420 1.00 14.42 112 SER A O 1
ATOM 829 N N . GLY A 1 113 ? -0.025 23.208 132.652 1.00 13.73 113 GLY A N 1
ATOM 830 C CA . GLY A 1 113 ? -0.874 22.053 132.384 1.00 14.62 113 GLY A CA 1
ATOM 831 C C . GLY A 1 113 ? -1.284 21.914 130.926 1.00 15.36 113 GLY A C 1
ATOM 832 O O . GLY A 1 113 ? -2.142 21.068 130.629 1.00 16.17 113 GLY A O 1
ATOM 833 N N . LYS A 1 114 ? -0.738 22.718 130.046 1.00 16.79 114 LYS A N 1
ATOM 834 C CA . LYS A 1 114 ? -1.116 22.682 128.610 1.00 17.90 114 LYS A CA 1
ATOM 835 C C . LYS A 1 114 ? -0.197 21.949 127.635 1.00 16.35 114 LYS A C 1
ATOM 836 O O . LYS A 1 114 ? -0.631 21.761 126.497 1.00 16.86 114 LYS A O 1
ATOM 842 N N . LEU A 1 115 ? 1.028 21.694 127.935 1.00 15.13 115 LEU A N 1
ATOM 843 C CA . LEU A 1 115 ? 2.010 21.058 127.088 1.00 13.93 115 LEU A CA 1
ATOM 844 C C . LEU A 1 115 ? 2.051 19.569 127.329 1.00 14.44 115 LEU A C 1
ATOM 845 O O . LEU A 1 115 ? 1.658 19.111 128.413 1.00 15.43 115 LEU A O 1
ATOM 850 N N . ASN A 1 116 ? 2.572 18.823 126.381 1.00 14.61 116 ASN A N 1
ATOM 851 C CA . ASN A 1 116 ? 2.895 17.409 126.503 1.00 14.25 116 ASN A CA 1
ATOM 852 C C . ASN A 1 116 ? 4.424 17.426 126.296 1.00 14.49 116 ASN A C 1
ATOM 853 O O . ASN A 1 116 ? 4.921 17.171 125.215 1.00 14.87 116 ASN A O 1
ATOM 858 N N . THR A 1 117 ? 5.123 17.651 127.418 1.00 14.12 117 THR A N 1
ATOM 859 C CA . THR A 1 117 ? 6.571 17.730 127.423 1.00 14.65 117 THR A CA 1
ATOM 860 C C . THR A 1 117 ? 7.180 16.359 127.282 1.00 13.85 117 THR A C 1
ATOM 861 O O . THR A 1 117 ? 8.412 16.251 127.216 1.00 14.32 117 THR A O 1
ATOM 865 N N . GLY A 1 118 ? 6.365 15.316 127.182 1.00 14.14 118 GLY A N 1
ATOM 866 C CA . GLY A 1 118 ? 6.992 13.987 126.955 1.00 14.62 118 GLY A CA 1
ATOM 867 C C . GLY A 1 118 ? 7.100 13.872 125.441 1.00 16.26 118 GLY A C 1
ATOM 868 O O . GLY A 1 118 ? 7.628 12.846 124.987 1.00 17.33 118 GLY A O 1
ATOM 869 N N . ARG A 1 119 ? 6.561 14.838 124.693 1.00 15.34 119 ARG A N 1
ATOM 870 C CA . ARG A 1 119 ? 6.596 14.801 123.210 1.00 16.53 119 ARG A CA 1
ATOM 871 C C . ARG A 1 119 ? 7.312 16.036 122.640 1.00 15.27 119 ARG A C 1
ATOM 872 O O . ARG A 1 119 ? 6.677 17.078 122.425 1.00 15.86 119 ARG A O 1
ATOM 880 N N . VAL A 1 120 ? 8.602 15.877 122.484 1.00 14.33 120 VAL A N 1
ATOM 881 C CA . VAL A 1 120 ? 9.517 16.932 122.022 1.00 14.51 120 VAL A CA 1
ATOM 882 C C . VAL A 1 120 ? 10.311 16.519 120.777 1.00 13.66 120 VAL A C 1
ATOM 883 O O . VAL A 1 120 ? 10.872 15.422 120.662 1.00 14.26 120 VAL A O 1
ATOM 887 N N . GLY A 1 121 ? 10.313 17.490 119.858 1.00 13.01 121 GLY A N 1
ATOM 888 C CA . GLY A 1 121 ? 11.037 17.384 118.596 1.00 12.58 121 GLY A CA 1
ATOM 889 C C . GLY A 1 121 ? 12.027 18.543 118.436 1.00 12.62 121 GLY A C 1
ATOM 890 O O . GLY A 1 121 ? 11.846 19.590 119.096 1.00 11.57 121 GLY A O 1
ATOM 891 N N . THR A 1 122 ? 13.037 18.361 117.572 1.00 11.10 122 THR A N 1
ATOM 892 C CA . THR A 1 122 ? 13.983 19.409 117.254 1.00 10.30 122 THR A CA 1
ATOM 893 C C . THR A 1 122 ? 14.032 19.571 115.698 1.00 10.93 122 THR A C 1
ATOM 894 O O . THR A 1 122 ? 13.823 18.573 115.025 1.00 9.79 122 THR A O 1
ATOM 898 N N . SER A 1 123 ? 14.324 20.771 115.217 1.00 11.01 123 SER A N 1
ATOM 899 C CA . SER A 1 123 ? 14.507 20.999 113.765 1.00 10.02 123 SER A CA 1
ATOM 900 C C . SER A 1 123 ? 15.351 22.280 113.674 1.00 11.00 123 SER A C 1
ATOM 901 O O . SER A 1 123 ? 15.624 22.948 114.684 1.00 10.83 123 SER A O 1
ATOM 904 N N . GLY A 1 124 ? 15.784 22.594 112.441 1.00 10.10 124 GLY A N 1
ATOM 905 C CA . GLY A 1 124 ? 16.596 23.837 112.324 1.00 9.25 124 GLY A CA 1
ATOM 906 C C . GLY A 1 124 ? 17.065 23.808 110.878 1.00 10.45 124 GLY A C 1
ATOM 907 O O . GLY A 1 124 ? 17.008 22.793 110.192 1.00 10.00 124 GLY A O 1
ATOM 908 N N . HIS A 1 125 ? 17.528 24.966 110.446 1.00 11.70 125 HIS A N 1
ATOM 909 C CA . HIS A 1 125 ? 18.057 25.149 109.093 1.00 11.49 125 HIS A CA 1
ATOM 910 C C . HIS A 1 125 ? 19.539 25.408 109.200 1.00 11.47 125 HIS A C 1
ATOM 911 O O . HIS A 1 125 ? 19.994 26.156 110.064 1.00 11.62 125 HIS A O 1
ATOM 918 N N . SER A 1 126 ? 20.381 24.760 108.425 1.00 13.12 126 SER A N 1
ATOM 919 C CA . SER A 1 126 ? 21.821 25.063 108.362 1.00 13.54 126 SER A CA 1
ATOM 920 C C . SER A 1 126 ? 22.533 24.923 109.691 1.00 13.14 126 SER A C 1
ATOM 921 O O . SER A 1 126 ? 22.541 23.778 110.168 1.00 13.61 126 SER A O 1
ATOM 924 N N . GLN A 1 127 ? 23.210 25.920 110.232 1.00 12.70 127 GLN A N 1
ATOM 925 C CA . GLN A 1 127 ? 23.875 25.800 111.544 1.00 13.38 127 GLN A CA 1
ATOM 926 C C . GLN A 1 127 ? 22.871 25.321 112.597 1.00 13.79 127 GLN A C 1
ATOM 927 O O . GLN A 1 127 ? 23.248 24.499 113.439 1.00 13.98 127 GLN A O 1
ATOM 933 N N . GLY A 1 128 ? 21.657 25.811 112.530 1.00 13.18 128 GLY A N 1
ATOM 934 C CA . GLY A 1 128 ? 20.544 25.444 113.437 1.00 11.70 128 GLY A CA 1
ATOM 935 C C . GLY A 1 128 ? 20.101 24.007 113.139 1.00 12.23 128 GLY A C 1
ATOM 936 O O . GLY A 1 128 ? 19.559 23.387 114.064 1.00 12.48 128 GLY A O 1
ATOM 937 N N . GLY A 1 129 ? 20.291 23.459 111.945 1.00 10.78 129 GLY A N 1
ATOM 938 C CA . GLY A 1 129 ? 19.968 22.067 111.638 1.00 11.23 129 GLY A CA 1
ATOM 939 C C . GLY A 1 129 ? 21.051 21.202 112.305 1.00 11.68 129 GLY A C 1
ATOM 940 O O . GLY A 1 129 ? 20.746 20.111 112.822 1.00 12.56 129 GLY A O 1
ATOM 941 N N . GLY A 1 130 ? 22.243 21.736 112.425 1.00 11.65 130 GLY A N 1
ATOM 942 C CA . GLY A 1 130 ? 23.340 21.051 113.157 1.00 11.94 130 GLY A CA 1
ATOM 943 C C . GLY A 1 130 ? 22.996 21.094 114.654 1.00 13.15 130 GLY A C 1
ATOM 944 O O . GLY A 1 130 ? 23.246 20.107 115.359 1.00 13.71 130 GLY A O 1
ATOM 945 N N . GLY A 1 131 ? 22.542 22.217 115.132 1.00 12.92 131 GLY A N 1
ATOM 946 C CA . GLY A 1 131 ? 22.028 22.495 116.473 1.00 13.09 131 GLY A CA 1
ATOM 947 C C . GLY A 1 131 ? 20.904 21.516 116.803 1.00 12.83 131 GLY A C 1
ATOM 948 O O . GLY A 1 131 ? 20.810 21.067 117.965 1.00 14.65 131 GLY A O 1
ATOM 949 N N . SER A 1 132 ? 20.036 21.087 115.897 1.00 12.82 132 SER A N 1
ATOM 950 C CA . SER A 1 132 ? 18.971 20.136 116.181 1.00 12.59 132 SER A CA 1
ATOM 951 C C . SER A 1 132 ? 19.467 18.719 116.430 1.00 13.56 132 SER A C 1
ATOM 952 O O . SER A 1 132 ? 18.851 18.014 117.286 1.00 12.61 132 SER A O 1
ATOM 955 N N . ILE A 1 133 ? 20.529 18.332 115.729 1.00 12.44 133 ILE A N 1
ATOM 956 C CA . ILE A 1 133 ? 21.254 17.062 115.962 1.00 13.35 133 ILE A CA 1
ATOM 957 C C . ILE A 1 133 ? 21.905 17.067 117.363 1.00 12.81 133 ILE A C 1
ATOM 958 O O . ILE A 1 133 ? 21.779 16.078 118.120 1.00 12.33 133 ILE A O 1
ATOM 963 N N . MET A 1 134 ? 22.625 18.124 117.679 1.00 12.74 134 MET A N 1
ATOM 964 C CA . MET A 1 134 ? 23.319 18.314 118.950 1.00 14.39 134 MET A CA 1
ATOM 965 C C . MET A 1 134 ? 22.283 18.218 120.079 1.00 15.16 134 MET A C 1
ATOM 966 O O . MET A 1 134 ? 22.564 17.563 121.083 1.00 16.32 134 MET A O 1
ATOM 971 N N . ALA A 1 135 ? 21.130 18.872 119.965 1.00 15.07 135 ALA A N 1
ATOM 972 C CA . ALA A 1 135 ? 20.044 18.865 120.925 1.00 14.51 135 ALA A CA 1
ATOM 973 C C . ALA A 1 135 ? 19.366 17.503 120.898 1.00 14.77 135 ALA A C 1
ATOM 974 O O . ALA A 1 135 ? 18.784 17.170 121.933 1.00 16.37 135 ALA A O 1
ATOM 976 N N . GLY A 1 136 ? 19.394 16.745 119.835 1.00 15.75 136 GLY A N 1
ATOM 977 C CA . GLY A 1 136 ? 18.723 15.429 119.737 1.00 15.06 136 GLY A CA 1
ATOM 978 C C . GLY A 1 136 ? 19.376 14.386 120.618 1.00 15.66 136 GLY A C 1
ATOM 979 O O . GLY A 1 136 ? 18.841 13.283 120.718 1.00 16.26 136 GLY A O 1
ATOM 980 N N . GLN A 1 137 ? 20.437 14.731 121.311 1.00 16.68 137 GLN A N 1
ATOM 981 C CA . GLN A 1 137 ? 21.228 13.908 122.219 1.00 17.24 137 GLN A CA 1
ATOM 982 C C . GLN A 1 137 ? 20.543 13.947 123.594 1.00 16.80 137 GLN A C 1
ATOM 983 O O . GLN A 1 137 ? 20.855 13.063 124.408 1.00 17.05 137 GLN A O 1
ATOM 989 N N . ASP A 1 138 ? 19.772 14.963 123.817 1.00 16.62 138 ASP A N 1
ATOM 990 C CA . ASP A 1 138 ? 19.076 15.129 125.107 1.00 16.40 138 ASP A CA 1
ATOM 991 C C . ASP A 1 138 ? 18.047 14.033 125.269 1.00 16.25 138 ASP A C 1
ATOM 992 O O . ASP A 1 138 ? 17.262 13.845 124.339 1.00 16.29 138 ASP A O 1
ATOM 997 N N . THR A 1 139 ? 17.912 13.301 126.376 1.00 16.84 139 THR A N 1
ATOM 998 C CA . THR A 1 139 ? 16.919 12.229 126.532 1.00 16.49 139 THR A CA 1
ATOM 999 C C . THR A 1 139 ? 15.459 12.654 126.506 1.00 16.01 139 THR A C 1
ATOM 1000 O O . THR A 1 139 ? 14.565 11.802 126.379 1.00 16.79 139 THR A O 1
ATOM 1004 N N . ARG A 1 140 ? 15.220 13.930 126.610 1.00 16.02 140 ARG A N 1
ATOM 1005 C CA . ARG A 1 140 ? 13.890 14.504 126.519 1.00 15.38 140 ARG A CA 1
ATOM 1006 C C . ARG A 1 140 ? 13.436 14.605 125.057 1.00 15.62 140 ARG A C 1
ATOM 1007 O O . ARG A 1 140 ? 12.225 14.750 124.837 1.00 15.28 140 ARG A O 1
ATOM 1015 N N . VAL A 1 141 ? 14.386 14.523 124.125 1.00 15.37 141 VAL A N 1
ATOM 1016 C CA . VAL A 1 141 ? 14.073 14.685 122.688 1.00 15.69 141 VAL A CA 1
ATOM 1017 C C . VAL A 1 141 ? 13.729 13.354 122.045 1.00 16.77 141 VAL A C 1
ATOM 1018 O O . VAL A 1 141 ? 14.536 12.430 122.113 1.00 18.23 141 VAL A O 1
ATOM 1022 N N . ARG A 1 142 ? 12.568 13.242 121.467 1.00 18.41 142 ARG A N 1
ATOM 1023 C CA . ARG A 1 142 ? 12.050 12.019 120.858 1.00 21.34 142 ARG A CA 1
ATOM 1024 C C . ARG A 1 142 ? 12.310 11.865 119.359 1.00 18.75 142 ARG A C 1
AT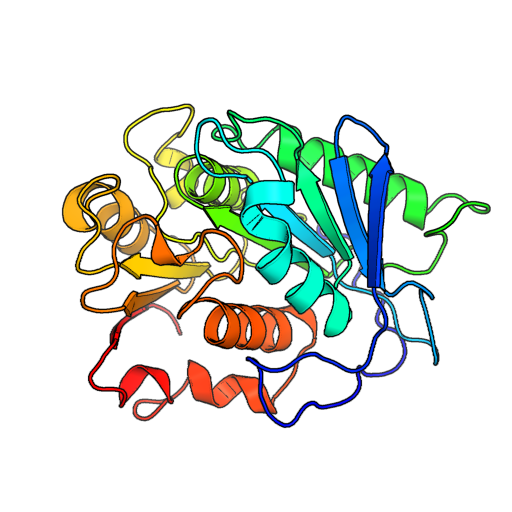OM 1025 O O . ARG A 1 142 ? 12.241 10.756 118.828 1.00 17.75 142 ARG A O 1
ATOM 1033 N N . THR A 1 143 ? 12.583 12.968 118.663 1.00 16.60 143 THR A N 1
ATOM 1034 C CA . THR A 1 143 ? 12.774 12.891 117.192 1.00 15.24 143 THR A CA 1
ATOM 1035 C C . THR A 1 143 ? 13.425 14.151 116.680 1.00 14.36 143 THR A C 1
ATOM 1036 O O . THR A 1 143 ? 13.260 15.213 117.293 1.00 13.46 143 THR A O 1
ATOM 1040 N N . THR A 1 144 ? 14.187 14.088 115.605 1.00 13.53 144 THR A N 1
ATOM 1041 C CA . THR A 1 144 ? 14.815 15.291 115.056 1.00 13.56 144 THR A CA 1
ATOM 1042 C C . THR A 1 144 ? 14.486 15.384 113.574 1.00 13.51 144 THR A C 1
ATOM 1043 O O . THR A 1 144 ? 14.125 14.388 112.897 1.00 13.41 144 THR A O 1
ATOM 1047 N N . ALA A 1 145 ? 14.471 16.572 113.012 1.00 13.15 145 ALA A N 1
ATOM 1048 C CA . ALA A 1 145 ? 14.188 16.81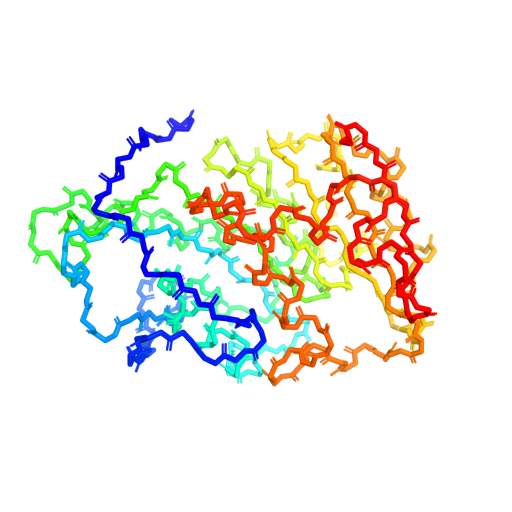8 111.590 1.00 12.72 145 ALA A CA 1
ATOM 1049 C C . ALA A 1 145 ? 15.065 17.977 111.109 1.00 12.45 145 ALA A C 1
ATOM 1050 O O . ALA A 1 145 ? 14.519 19.075 110.901 1.00 13.69 145 ALA A O 1
ATOM 1052 N N . PRO A 1 146 ? 16.364 17.815 111.014 1.00 12.51 146 PRO A N 1
ATOM 1053 C CA . PRO A 1 146 ? 17.322 18.807 110.541 1.00 12.66 146 PRO A CA 1
ATOM 1054 C C . PRO A 1 146 ? 17.104 19.138 109.063 1.00 13.43 146 PRO A C 1
ATOM 1055 O O . PRO A 1 146 ? 17.024 18.215 108.229 1.00 12.91 146 PRO A O 1
ATOM 1059 N N . ILE A 1 147 ? 16.996 20.423 108.779 1.00 14.94 147 ILE A N 1
ATOM 1060 C CA . ILE A 1 147 ? 16.749 20.823 107.356 1.00 14.33 147 ILE A CA 1
ATOM 1061 C C . ILE A 1 147 ? 18.020 21.358 106.747 1.00 14.84 147 ILE A C 1
ATOM 1062 O O . ILE A 1 147 ? 18.481 22.453 107.212 1.00 16.53 147 ILE A O 1
ATOM 1067 N N . GLN A 1 148 ? 18.619 20.683 105.770 1.00 14.04 148 GLN A N 1
ATOM 1068 C CA . GLN A 1 148 ? 19.893 21.147 105.160 1.00 13.59 148 GLN A CA 1
ATOM 1069 C C . GLN A 1 148 ? 20.910 21.482 106.245 1.00 12.89 148 GLN A C 1
ATOM 1070 O O . GLN A 1 148 ? 21.414 22.626 106.284 1.00 13.30 148 GLN A O 1
ATOM 1076 N N . PRO A 1 149 ? 21.256 20.572 107.140 1.00 12.41 149 PRO A N 1
ATOM 1077 C CA . PRO A 1 149 ? 22.120 20.922 108.260 1.00 12.46 149 PRO A CA 1
ATOM 1078 C C . PRO A 1 149 ? 23.533 21.229 107.824 1.00 13.91 149 PRO A C 1
ATOM 1079 O O . PRO A 1 149 ? 23.963 20.616 106.832 1.00 16.60 149 PRO A O 1
ATOM 1083 N N . TYR A 1 150 ? 24.206 22.086 108.543 1.00 13.69 150 TYR A N 1
ATOM 1084 C CA . TYR A 1 150 ? 25.619 22.367 108.260 1.00 13.83 150 TYR A CA 1
ATOM 1085 C C . TYR A 1 150 ? 26.294 21.638 109.392 1.00 14.92 150 TYR A C 1
ATOM 1086 O O . TYR A 1 150 ? 26.055 21.973 110.594 1.00 17.65 150 TYR A O 1
ATOM 1095 N N . THR A 1 151 ? 27.092 20.623 109.107 1.00 15.05 151 THR A N 1
ATOM 1096 C CA . THR A 1 151 ? 27.731 19.887 110.224 1.00 15.37 151 THR A CA 1
ATOM 1097 C C . THR A 1 151 ? 29.254 19.951 110.130 1.00 16.83 151 THR A C 1
ATOM 1098 O O . THR A 1 151 ? 29.899 19.351 111.007 1.00 17.14 151 THR A O 1
ATOM 1102 N N . LEU A 1 152 ? 29.825 20.719 109.209 1.00 15.96 152 LEU A N 1
ATOM 1103 C CA . LEU A 1 152 ? 31.285 20.828 109.149 1.00 16.69 152 LEU A CA 1
ATOM 1104 C C . LEU A 1 152 ? 31.853 21.728 110.217 1.00 17.09 152 LEU A C 1
ATOM 1105 O O . LEU A 1 152 ? 33.085 21.683 110.388 1.00 19.78 152 LEU A O 1
ATOM 1110 N N . GLY A 1 153 ? 31.198 22.544 111.005 1.00 16.76 153 GLY A N 1
ATOM 1111 C CA . GLY A 1 153 ? 31.841 23.378 112.034 1.00 15.13 153 GLY A CA 1
ATOM 1112 C C . GLY A 1 153 ? 30.638 24.138 112.639 1.00 15.09 153 GLY A C 1
ATOM 1113 O O . GLY A 1 153 ? 29.564 23.534 112.701 1.00 14.74 153 GLY A O 1
ATOM 1114 N N . LEU A 1 154 ? 30.934 25.335 113.074 1.00 15.24 154 LEU A N 1
ATOM 1115 C CA . LEU A 1 154 ? 29.947 26.239 113.674 1.00 17.14 154 LEU A CA 1
ATOM 1116 C C . LEU A 1 154 ? 29.239 25.607 114.875 1.00 17.74 154 LEU A C 1
ATOM 1117 O O . LEU A 1 154 ? 28.028 25.709 115.035 1.00 18.14 154 LEU A O 1
ATOM 1122 N N . GLY A 1 155 ? 30.052 24.991 115.728 1.00 17.01 155 GLY A N 1
ATOM 1123 C CA . GLY A 1 155 ? 29.693 24.361 116.970 1.00 17.18 155 GLY A CA 1
ATOM 1124 C C . GLY A 1 155 ? 29.308 22.913 116.988 1.00 17.49 155 GLY A C 1
ATOM 1125 O O . GLY A 1 155 ? 29.120 22.408 118.107 1.00 17.20 155 GLY A O 1
ATOM 1126 N N . HIS A 1 156 ? 29.223 22.271 115.836 1.00 17.84 156 HIS A N 1
ATOM 1127 C CA . HIS A 1 156 ? 28.859 20.877 115.665 1.00 17.99 156 HIS A CA 1
ATOM 1128 C C . HIS A 1 156 ? 29.919 19.922 116.237 1.00 19.06 156 HIS A C 1
ATOM 1129 O O . HIS A 1 156 ? 31.124 20.160 116.088 1.00 19.22 156 HIS A O 1
ATOM 1136 N N . ASP A 1 157 ? 29.470 18.870 116.902 1.00 19.40 157 ASP A N 1
ATOM 1137 C CA . ASP A 1 157 ? 30.309 17.786 117.404 1.00 20.91 157 ASP A CA 1
ATOM 1138 C C . ASP A 1 157 ? 29.842 16.553 116.656 1.00 20.89 157 ASP A C 1
ATOM 1139 O O . ASP A 1 157 ? 28.736 16.075 116.901 1.00 21.26 157 ASP A O 1
ATOM 1144 N N . SER A 1 158 ? 30.606 16.020 115.718 1.00 21.79 158 SER A N 1
ATOM 1145 C CA . SER A 1 158 ? 30.164 14.868 114.904 1.00 22.41 158 SER A CA 1
ATOM 1146 C C . SER A 1 158 ? 29.877 13.630 115.732 1.00 21.37 158 SER A C 1
ATOM 1147 O O . SER A 1 158 ? 29.077 12.754 115.352 1.00 21.75 158 SER A O 1
ATOM 1150 N N . ALA A 1 159 ? 30.351 13.571 116.964 1.00 21.81 159 ALA A N 1
ATOM 1151 C CA . ALA A 1 159 ? 30.074 12.475 117.907 1.00 21.59 159 ALA A CA 1
ATOM 1152 C C . ALA A 1 159 ? 28.593 12.381 118.264 1.00 21.13 159 ALA A C 1
ATOM 1153 O O . ALA A 1 159 ? 28.009 11.314 118.578 1.00 21.52 159 ALA A O 1
ATOM 1155 N N . SER A 1 160 ? 27.943 13.546 118.185 1.00 19.97 160 SER A N 1
ATOM 1156 C CA . SER A 1 160 ? 26.493 13.643 118.471 1.00 17.23 160 SER A CA 1
ATOM 1157 C C . SER A 1 160 ? 25.694 12.852 117.448 1.00 16.57 160 SER A C 1
ATOM 1158 O O . SER A 1 160 ? 24.590 12.446 117.797 1.00 15.97 160 SER A O 1
ATOM 1161 N N . GLN A 1 161 ? 26.229 12.546 116.297 1.00 16.12 161 GLN A N 1
ATOM 1162 C CA . GLN A 1 161 ? 25.510 11.787 115.281 1.00 18.26 161 GLN A CA 1
ATOM 1163 C C . GLN A 1 161 ? 25.252 10.325 115.650 1.00 20.03 161 GLN A C 1
ATOM 1164 O O . GLN A 1 161 ? 24.269 9.779 115.103 1.00 19.99 161 GLN A O 1
ATOM 1170 N N . ARG A 1 162 ? 26.099 9.817 116.527 1.00 20.66 162 ARG A N 1
ATOM 1171 C CA . ARG A 1 162 ? 26.027 8.453 117.036 1.00 21.97 162 ARG A CA 1
ATOM 1172 C C . ARG A 1 162 ? 25.339 8.358 118.393 1.00 22.32 162 ARG A C 1
ATOM 1173 O O . ARG A 1 162 ? 25.284 7.311 119.061 1.00 22.97 162 ARG A O 1
ATOM 1181 N N . ARG A 1 163 ? 24.831 9.435 118.942 1.00 22.00 163 ARG A N 1
ATOM 1182 C CA . ARG A 1 163 ? 24.203 9.524 120.244 1.00 22.03 163 ARG A CA 1
ATOM 1183 C C . ARG A 1 163 ? 22.819 10.168 120.219 1.00 20.53 163 ARG A C 1
ATOM 1184 O O . ARG A 1 163 ? 22.491 10.793 121.245 1.00 21.15 163 ARG A O 1
ATOM 1192 N N . GLN A 1 164 ? 22.032 9.895 119.202 1.00 18.14 164 GLN A N 1
ATOM 1193 C CA . GLN A 1 164 ? 20.658 10.382 119.018 1.00 16.90 164 GLN A CA 1
ATOM 1194 C C . GLN A 1 164 ? 19.725 9.562 119.916 1.00 17.05 164 GLN A C 1
ATOM 1195 O O . GLN A 1 164 ? 20.067 8.394 120.196 1.00 17.11 164 GLN A O 1
ATOM 1201 N N . GLN A 1 165 ? 18.614 10.124 120.339 1.00 16.66 165 GLN A N 1
ATOM 1202 C CA . GLN A 1 165 ? 17.677 9.437 121.232 1.00 18.28 165 GLN A CA 1
ATOM 1203 C C . GLN A 1 165 ? 16.502 8.844 120.473 1.00 19.55 165 GLN A C 1
ATOM 1204 O O . GLN A 1 165 ? 15.940 7.789 120.846 1.00 20.56 165 GLN A O 1
ATOM 1210 N N . GLY A 1 166 ? 16.111 9.454 119.346 1.00 18.25 166 GLY A N 1
ATOM 1211 C CA . GLY A 1 166 ? 14.959 8.948 118.562 1.00 16.28 166 GLY A CA 1
ATOM 1212 C C . GLY A 1 166 ? 15.247 9.124 117.069 1.00 15.55 166 GLY A C 1
ATOM 1213 O O . GLY A 1 166 ? 16.304 9.637 116.671 1.00 15.15 166 GLY A O 1
ATOM 1214 N N . PRO A 1 167 ? 14.273 8.729 116.279 1.00 14.96 167 PRO A N 1
ATOM 1215 C CA . PRO A 1 167 ? 14.388 8.777 114.830 1.00 14.81 167 PRO A CA 1
ATOM 1216 C C . PRO A 1 167 ? 14.528 10.183 114.259 1.00 14.47 167 PRO A C 1
ATOM 1217 O O . PRO A 1 167 ? 14.020 11.199 114.749 1.00 12.89 167 PRO A O 1
ATOM 1221 N N . MET A 1 168 ? 15.318 10.150 113.198 1.00 14.43 168 MET A N 1
ATOM 1222 C CA . MET A 1 168 ? 15.650 11.354 112.426 1.00 14.04 168 MET A CA 1
ATOM 1223 C C . MET A 1 168 ? 15.076 11.383 111.009 1.00 14.87 168 MET A C 1
ATOM 1224 O O . MET A 1 168 ? 15.086 10.357 110.287 1.00 16.10 168 MET A O 1
ATOM 1229 N N . PHE A 1 169 ? 14.467 12.492 110.616 1.00 13.71 169 PHE A N 1
ATOM 1230 C CA . PHE A 1 169 ? 14.073 12.822 109.246 1.00 13.93 169 PHE A CA 1
ATOM 1231 C C . PHE A 1 169 ? 15.130 13.822 108.728 1.00 12.94 169 PHE A C 1
ATOM 1232 O O . PHE A 1 169 ? 15.024 15.015 109.007 1.00 12.35 169 PHE A O 1
ATOM 1240 N N . LEU A 1 170 ? 16.127 13.379 108.031 1.00 12.80 170 LEU A N 1
ATOM 1241 C CA . LEU A 1 170 ? 17.192 14.244 107.523 1.00 14.17 170 LEU A CA 1
ATOM 1242 C C . LEU A 1 170 ? 16.766 14.821 106.155 1.00 14.24 170 LEU A C 1
ATOM 1243 O O . LEU A 1 170 ? 16.481 14.028 105.245 1.00 13.61 170 LEU A O 1
ATOM 1248 N N . MET A 1 171 ? 16.781 16.098 105.961 1.00 14.20 171 MET A N 1
ATOM 1249 C CA . MET A 1 171 ? 16.336 16.744 104.711 1.00 14.33 171 MET A CA 1
ATOM 1250 C C . MET A 1 171 ? 17.573 17.435 104.114 1.00 15.45 171 MET A C 1
ATOM 1251 O O . MET A 1 171 ? 18.295 18.063 104.895 1.00 15.48 171 MET A O 1
ATOM 1256 N N . SER A 1 172 ? 17.827 17.328 102.808 1.00 15.02 172 SER A N 1
ATOM 1257 C CA . SER A 1 172 ? 18.973 18.030 102.201 1.00 13.88 172 SER A CA 1
ATOM 1258 C C . SER A 1 172 ? 18.365 18.589 100.901 1.00 13.27 172 SER A C 1
ATOM 1259 O O . SER A 1 172 ? 17.209 18.258 100.577 1.00 11.40 172 SER A O 1
ATOM 1262 N N . GLY A 1 173 ? 19.095 19.455 100.233 1.00 13.56 173 GLY A N 1
ATOM 1263 C CA . GLY A 1 173 ? 18.617 20.050 98.965 1.00 14.30 173 GLY A CA 1
ATOM 1264 C C . GLY A 1 173 ? 19.676 19.762 97.901 1.00 15.44 173 GLY A C 1
ATOM 1265 O O . GLY A 1 173 ? 20.866 19.960 98.179 1.00 16.54 173 GLY A O 1
ATOM 1266 N N . GLY A 1 174 ? 19.188 19.238 96.789 1.00 16.74 174 GLY A N 1
ATOM 1267 C CA . GLY A 1 174 ? 20.017 18.868 95.632 1.00 16.89 174 GLY A CA 1
ATOM 1268 C C . GLY A 1 174 ? 20.785 20.072 95.112 1.00 17.71 174 GLY A C 1
ATOM 1269 O O . GLY A 1 174 ? 21.910 19.865 94.618 1.00 18.79 174 GLY A O 1
ATOM 1270 N N . GLY A 1 175 ? 20.239 21.281 95.196 1.00 17.50 175 GLY A N 1
ATOM 1271 C CA . GLY A 1 175 ? 21.003 22.445 94.745 1.00 18.07 175 GLY A CA 1
ATOM 1272 C C . GLY A 1 175 ? 21.648 23.295 95.818 1.00 18.99 175 GLY A C 1
ATOM 1273 O O . GLY A 1 175 ? 21.933 24.500 95.656 1.00 19.44 175 GLY A O 1
ATOM 1274 N N . ASP A 1 176 ? 21.900 22.679 96.957 1.00 18.88 176 ASP A N 1
ATOM 1275 C CA . ASP A 1 176 ? 22.486 23.412 98.108 1.00 19.33 176 ASP A CA 1
ATOM 1276 C C . ASP A 1 176 ? 23.999 23.353 97.929 1.00 19.93 176 ASP A C 1
ATOM 1277 O O . ASP A 1 176 ? 24.667 22.312 98.007 1.00 19.95 176 ASP A O 1
ATOM 1282 N N . THR A 1 177 ? 24.483 24.546 97.662 1.00 20.54 177 THR A N 1
ATOM 1283 C CA . THR A 1 177 ? 25.939 24.699 97.470 1.00 22.15 177 THR A CA 1
ATOM 1284 C C . THR A 1 177 ? 26.521 25.422 98.676 1.00 22.50 177 THR A C 1
ATOM 1285 O O . THR A 1 177 ? 27.659 25.904 98.624 1.00 22.54 177 THR A O 1
ATOM 1289 N N . ILE A 1 178 ? 25.731 25.503 99.748 1.00 21.72 178 ILE A N 1
ATOM 1290 C CA . ILE A 1 178 ? 26.363 26.105 100.931 1.00 21.32 178 ILE A CA 1
ATOM 1291 C C . ILE A 1 178 ? 26.540 25.025 101.997 1.00 20.34 178 ILE A C 1
ATOM 1292 O O . ILE A 1 178 ? 27.680 24.908 102.494 1.00 20.69 178 ILE A O 1
ATOM 1297 N N . ALA A 1 179 ? 25.553 24.183 102.214 1.00 18.90 179 ALA A N 1
ATOM 1298 C CA . ALA A 1 179 ? 25.713 23.025 103.123 1.00 19.27 179 ALA A CA 1
ATOM 1299 C C . ALA A 1 179 ? 25.654 21.781 102.234 1.00 18.73 179 ALA A C 1
ATOM 1300 O O . ALA A 1 179 ? 24.723 20.985 102.297 1.00 20.40 179 ALA A O 1
ATOM 1302 N N . PHE A 1 180 ? 26.630 21.640 101.354 1.00 20.15 180 PHE A N 1
ATOM 1303 C CA . PHE A 1 180 ? 26.725 20.564 100.365 1.00 20.43 180 PHE A CA 1
ATOM 1304 C C . PHE A 1 180 ? 26.362 19.255 101.036 1.00 19.68 180 PHE A C 1
ATOM 1305 O O . PHE A 1 180 ? 27.029 18.903 102.022 1.00 20.81 180 PHE A O 1
ATOM 1313 N N . PRO A 1 181 ? 25.367 18.621 100.487 1.00 19.33 181 PRO A N 1
ATOM 1314 C CA . PRO A 1 181 ? 24.872 17.381 101.086 1.00 20.03 181 PRO A CA 1
ATOM 1315 C C . PRO A 1 181 ? 25.905 16.306 101.293 1.00 21.43 181 PRO A C 1
ATOM 1316 O O . PRO A 1 181 ? 25.864 15.624 102.356 1.00 22.10 181 PRO A O 1
ATOM 1320 N N . TYR A 1 182 ? 26.805 16.057 100.361 1.00 23.23 182 TYR A N 1
ATOM 1321 C CA . TYR A 1 182 ? 27.788 14.974 100.507 1.00 25.51 182 TYR A CA 1
ATOM 1322 C C . TYR A 1 182 ? 28.705 15.185 101.689 1.00 22.47 182 TYR A C 1
ATOM 1323 O O . TYR A 1 182 ? 29.205 14.199 102.236 1.00 22.38 182 TYR A O 1
ATOM 1332 N N . LEU A 1 183 ? 28.986 16.424 101.982 1.00 20.86 183 LEU A N 1
ATOM 1333 C CA . LEU A 1 183 ? 29.839 16.789 103.100 1.00 20.47 183 LEU A CA 1
ATOM 1334 C C . LEU A 1 183 ? 29.120 17.041 104.414 1.00 18.85 183 LEU A C 1
ATOM 1335 O O . LEU A 1 183 ? 29.802 16.793 105.422 1.00 18.39 183 LEU A O 1
ATOM 1340 N N . ASN A 1 184 ? 27.889 17.480 104.355 1.00 18.86 184 ASN A N 1
ATOM 1341 C CA . ASN A 1 184 ? 27.177 17.813 105.612 1.00 17.80 184 ASN A CA 1
ATOM 1342 C C . ASN A 1 184 ? 26.081 16.837 106.033 1.00 18.14 184 ASN A C 1
ATOM 1343 O O . ASN A 1 184 ? 25.859 16.690 107.248 1.00 19.25 184 ASN A O 1
ATOM 1348 N N . ALA A 1 185 ? 25.398 16.216 105.093 1.00 17.65 185 ALA A N 1
ATOM 1349 C CA . ALA A 1 185 ? 24.239 15.350 105.344 1.00 17.45 185 ALA A CA 1
ATOM 1350 C C . ALA A 1 185 ? 24.532 13.873 105.229 1.00 18.16 185 ALA A C 1
ATOM 1351 O O . ALA A 1 185 ? 24.031 13.149 106.111 1.00 17.35 185 ALA A O 1
ATOM 1353 N N . GLN A 1 186 ? 25.313 13.492 104.227 1.00 19.13 186 GLN A N 1
ATOM 1354 C CA . GLN A 1 186 ? 25.666 12.071 104.028 1.00 21.74 186 GLN A CA 1
ATOM 1355 C C . GLN A 1 186 ? 26.347 11.488 105.270 1.00 20.92 186 GLN A C 1
ATOM 1356 O O . GLN A 1 186 ? 25.957 10.368 105.609 1.00 21.61 186 GLN A O 1
ATOM 1362 N N . PRO A 1 187 ? 27.279 12.130 105.961 1.00 19.93 187 PRO A N 1
ATOM 1363 C CA . PRO A 1 187 ? 27.932 11.606 107.141 1.00 19.46 187 PRO A CA 1
ATOM 1364 C C . PRO A 1 187 ? 26.961 11.344 108.295 1.00 19.75 187 PRO A C 1
ATOM 1365 O O . PRO A 1 187 ? 27.123 10.429 109.109 1.00 19.87 187 PRO A O 1
ATOM 1369 N N . VAL A 1 188 ? 25.982 12.218 108.442 1.00 19.49 188 VAL A N 1
ATOM 1370 C CA . VAL A 1 188 ? 24.942 12.117 109.466 1.00 18.37 188 VAL A CA 1
ATOM 1371 C C . VAL A 1 188 ? 24.178 10.815 109.208 1.00 18.75 188 VAL A C 1
ATOM 1372 O O . VAL A 1 188 ? 24.087 9.969 110.112 1.00 19.22 188 VAL A O 1
ATOM 1376 N N . TYR A 1 189 ? 23.734 10.628 107.992 1.00 18.38 189 TYR A N 1
ATOM 1377 C CA . TYR A 1 189 ? 23.018 9.409 107.616 1.00 19.40 189 TYR A CA 1
ATOM 1378 C C . TYR A 1 189 ? 23.879 8.174 107.867 1.00 20.25 189 TYR A C 1
ATOM 1379 O O . TYR A 1 189 ? 23.472 7.134 108.431 1.00 19.29 189 TYR A O 1
ATOM 1388 N N . ARG A 1 190 ? 25.144 8.239 107.496 1.00 20.20 190 ARG A N 1
ATOM 1389 C CA . ARG A 1 190 ? 26.074 7.118 107.603 1.00 21.49 190 ARG A CA 1
ATOM 1390 C C . ARG A 1 190 ? 26.237 6.687 109.045 1.00 22.07 190 ARG A C 1
ATOM 1391 O O . ARG A 1 190 ? 26.331 5.503 109.354 1.00 22.68 190 ARG A O 1
ATOM 1399 N N . ARG A 1 191 ? 26.361 7.653 109.943 1.00 21.63 191 ARG A N 1
ATOM 1400 C CA . ARG A 1 191 ? 26.608 7.394 111.324 1.00 20.75 191 ARG A CA 1
ATOM 1401 C C . ARG A 1 191 ? 25.428 7.228 112.256 1.00 20.53 191 ARG A C 1
ATOM 1402 O O . ARG A 1 191 ? 25.750 6.803 113.395 1.00 21.49 191 ARG A O 1
ATOM 1410 N N . ALA A 1 192 ? 24.252 7.626 111.882 1.00 20.12 192 ALA A N 1
ATOM 1411 C CA . ALA A 1 192 ? 23.087 7.640 112.767 1.00 19.38 192 ALA A CA 1
ATOM 1412 C C . ALA A 1 192 ? 22.922 6.317 113.511 1.00 19.93 192 ALA A C 1
ATOM 1413 O O . ALA A 1 192 ? 22.757 5.248 112.891 1.00 20.43 192 ALA A O 1
ATOM 1415 N N . ASN A 1 193 ? 22.762 6.393 114.825 1.00 19.08 193 ASN A N 1
ATOM 1416 C CA . ASN A 1 193 ? 22.482 5.205 115.648 1.00 18.47 193 ASN A CA 1
ATOM 1417 C C . ASN A 1 193 ? 20.986 4.962 115.801 1.00 18.96 193 ASN A C 1
ATOM 1418 O O . ASN A 1 193 ? 20.549 4.054 116.547 1.00 19.82 193 ASN A O 1
ATOM 1423 N N . VAL A 1 194 ? 20.121 5.712 115.168 1.00 17.37 194 VAL A N 1
ATOM 1424 C CA . VAL A 1 194 ? 18.649 5.568 115.260 1.00 17.61 194 VAL A CA 1
ATOM 1425 C C . VAL A 1 194 ? 18.133 5.341 113.835 1.00 17.28 194 VAL A C 1
ATOM 1426 O O . VAL A 1 194 ? 18.945 5.578 112.908 1.00 17.58 194 VAL A O 1
ATOM 1430 N N . PRO A 1 195 ? 16.901 4.910 113.667 1.00 17.45 195 PRO A N 1
ATOM 1431 C CA . PRO A 1 195 ? 16.295 4.809 112.342 1.00 18.00 195 PRO A CA 1
ATOM 1432 C C . PRO A 1 195 ? 16.396 6.230 111.748 1.00 18.79 195 PRO A C 1
ATOM 1433 O O . PRO A 1 195 ? 16.079 7.227 112.411 1.00 18.98 195 PRO A O 1
ATOM 1437 N N . VAL A 1 196 ? 16.753 6.344 110.483 1.00 19.82 196 VAL A N 1
ATOM 1438 C CA . VAL A 1 196 ? 16.893 7.575 109.747 1.00 19.27 196 VAL A CA 1
ATOM 1439 C C . VAL A 1 196 ? 16.148 7.390 108.402 1.00 20.22 196 VAL A C 1
ATOM 1440 O O . VAL A 1 196 ? 16.328 6.398 107.669 1.00 21.13 196 VAL A O 1
ATOM 1444 N N . PHE A 1 197 ? 15.491 8.473 108.106 1.00 19.40 197 PHE A N 1
ATOM 1445 C CA . PHE A 1 197 ? 14.803 8.669 106.807 1.00 18.59 197 PHE A CA 1
ATOM 1446 C C . PHE A 1 197 ? 15.523 9.904 106.226 1.00 18.71 197 PHE A C 1
ATOM 1447 O O . PHE A 1 197 ? 15.380 11.036 106.752 1.00 18.61 197 PHE A O 1
ATOM 1455 N N . TRP A 1 198 ? 16.256 9.657 105.124 1.00 17.23 198 TRP A N 1
ATOM 1456 C CA . TRP A 1 198 ? 17.003 10.745 104.485 1.00 16.19 198 TRP A CA 1
ATOM 1457 C C . TRP A 1 198 ? 16.277 11.119 103.203 1.00 17.03 198 TRP A C 1
ATOM 1458 O O . TRP A 1 198 ? 16.255 10.286 102.271 1.00 17.34 198 TRP A O 1
ATOM 1469 N N . GLY A 1 199 ? 15.641 12.275 103.164 1.00 15.97 199 GLY A N 1
ATOM 1470 C CA . GLY A 1 199 ? 14.952 12.713 101.942 1.00 14.95 199 GLY A CA 1
ATOM 1471 C C . GLY A 1 199 ? 15.763 13.892 101.391 1.00 15.92 199 GLY A C 1
ATOM 1472 O O . GLY A 1 199 ? 15.983 14.927 102.024 1.00 14.66 199 GLY A O 1
ATOM 1473 N N . GLU A 1 200 ? 16.218 13.744 100.147 1.00 15.97 200 GLU A N 1
ATOM 1474 C CA . GLU A 1 200 ? 16.877 14.821 99.446 1.00 16.56 200 GLU A CA 1
ATOM 1475 C C . GLU A 1 200 ? 15.915 15.331 98.380 1.00 16.81 200 GLU A C 1
ATOM 1476 O O . GLU A 1 200 ? 15.476 14.588 97.490 1.00 17.16 200 GLU A O 1
ATOM 1482 N N . ARG A 1 201 ? 15.657 16.630 98.494 1.00 16.52 201 ARG A N 1
ATOM 1483 C CA . ARG A 1 201 ? 14.743 17.310 97.571 1.00 16.76 201 ARG A CA 1
ATOM 1484 C C . ARG A 1 201 ? 15.648 17.750 96.424 1.00 16.91 201 ARG A C 1
ATOM 1485 O O . ARG A 1 201 ? 16.577 18.521 96.690 1.00 15.86 201 ARG A O 1
ATOM 1493 N N . ARG A 1 202 ? 15.355 17.208 95.244 1.00 17.70 202 ARG A N 1
ATOM 1494 C CA . ARG A 1 202 ? 16.215 17.636 94.116 1.00 20.24 202 ARG A CA 1
ATOM 1495 C C . ARG A 1 202 ? 16.026 19.111 93.768 1.00 19.08 202 ARG A C 1
ATOM 1496 O O . ARG A 1 202 ? 14.909 19.640 93.944 1.00 18.47 202 ARG A O 1
ATOM 1504 N N . TYR A 1 203 ? 17.072 19.698 93.223 1.00 18.87 203 TYR A N 1
ATOM 1505 C CA . TYR A 1 203 ? 17.189 21.037 92.692 1.00 19.32 203 TYR A CA 1
ATOM 1506 C C . TYR A 1 203 ? 17.191 22.201 93.657 1.00 18.74 203 TYR A C 1
ATOM 1507 O O . TYR A 1 203 ? 17.822 23.176 93.188 1.00 19.59 203 TYR A O 1
ATOM 1516 N N . VAL A 1 204 ? 16.492 22.155 94.765 1.00 16.88 204 VAL A N 1
ATOM 1517 C CA . VAL A 1 204 ? 16.343 23.306 95.663 1.00 15.10 204 VAL A CA 1
ATOM 1518 C C . VAL A 1 204 ? 17.658 23.781 96.279 1.00 15.59 204 VAL A C 1
ATOM 1519 O O . VAL A 1 204 ? 18.586 22.986 96.492 1.00 16.23 204 VAL A O 1
ATOM 1523 N N . SER A 1 205 ? 17.739 25.089 96.512 1.00 15.89 205 SER A N 1
ATOM 1524 C CA . SER A 1 205 ? 18.986 25.654 97.038 1.00 17.70 205 SER A CA 1
ATOM 1525 C C . SER A 1 205 ? 18.833 25.781 98.571 1.00 18.06 205 SER A C 1
ATOM 1526 O O . SER A 1 205 ? 17.768 25.413 99.059 1.00 17.48 205 SER A O 1
ATOM 1529 N N . HIS A 1 206 ? 19.893 26.329 99.133 1.00 18.76 206 HIS A N 1
ATOM 1530 C CA . HIS A 1 206 ? 19.980 26.606 100.567 1.00 18.75 206 HIS A CA 1
ATOM 1531 C C . HIS A 1 206 ? 18.927 27.635 100.985 1.00 19.25 206 HIS A C 1
ATOM 1532 O O . HIS A 1 206 ? 18.705 27.767 102.208 1.00 17.76 206 HIS A O 1
ATOM 1539 N N . PHE A 1 207 ? 18.300 28.359 100.045 1.00 19.37 207 PHE A N 1
ATOM 1540 C CA . PHE A 1 207 ? 17.290 29.299 100.539 1.00 21.12 207 PHE A CA 1
ATOM 1541 C C . PHE A 1 207 ? 15.884 28.691 100.532 1.00 18.91 207 PHE A C 1
ATOM 1542 O O . PHE A 1 207 ? 14.987 29.501 100.873 1.00 17.34 207 PHE A O 1
ATOM 1550 N N . GLU A 1 208 ? 15.721 27.474 100.080 1.00 16.50 208 GLU A N 1
ATOM 1551 C CA . GLU A 1 208 ? 14.378 26.881 100.034 1.00 16.38 208 GLU A CA 1
ATOM 1552 C C . GLU A 1 208 ? 13.618 26.873 101.356 1.00 16.09 208 GLU A C 1
ATOM 1553 O O . GLU A 1 208 ? 12.396 27.147 101.374 1.00 15.99 208 GLU A O 1
ATOM 1559 N N . PRO A 1 209 ? 14.214 26.607 102.498 1.00 15.78 209 PRO A N 1
ATOM 1560 C CA . PRO A 1 209 ? 13.544 26.619 103.807 1.00 15.38 209 PRO A CA 1
ATOM 1561 C C . PRO A 1 209 ? 13.193 27.985 104.349 1.00 15.85 209 PRO A C 1
ATOM 1562 O O . PRO A 1 209 ? 12.233 28.098 105.102 1.00 16.53 209 PRO A O 1
ATOM 1566 N N . VAL A 1 210 ? 13.878 29.076 104.000 1.00 17.01 210 VAL A N 1
ATOM 1567 C CA . VAL A 1 210 ? 13.629 30.440 104.443 1.00 16.01 210 VAL A CA 1
ATOM 1568 C C . VAL A 1 210 ? 12.202 30.913 104.202 1.00 16.91 210 VAL A C 1
ATOM 1569 O O . VAL A 1 210 ? 11.581 30.687 103.152 1.00 17.89 210 VAL A O 1
ATOM 1573 N N . GLY A 1 211 ? 11.622 31.620 105.179 1.00 15.18 211 GLY A N 1
ATOM 1574 C CA . GLY A 1 211 ? 10.255 32.057 105.000 1.00 14.06 211 GLY A CA 1
ATOM 1575 C C . GLY A 1 211 ? 9.238 30.974 105.273 1.00 13.66 211 GLY A C 1
ATOM 1576 O O . GLY A 1 211 ? 9.031 30.624 106.453 1.00 14.56 211 GLY A O 1
ATOM 1577 N N . SER A 1 212 ? 8.537 30.450 104.300 1.00 12.38 212 SER A N 1
ATOM 1578 C CA . SER A 1 212 ? 7.447 29.481 104.439 1.00 12.40 212 SER A CA 1
ATOM 1579 C C . SER A 1 212 ? 7.881 28.029 104.594 1.00 12.64 212 SER A C 1
ATOM 1580 O O . SER A 1 212 ? 7.101 27.126 104.874 1.00 12.80 212 SER A O 1
ATOM 1583 N N . GLY A 1 213 ? 9.153 27.772 104.416 1.00 14.08 213 GLY A N 1
ATOM 1584 C CA . GLY A 1 213 ? 9.810 26.481 104.505 1.00 13.24 213 GLY A CA 1
ATOM 1585 C C . GLY A 1 213 ? 9.787 25.752 103.189 1.00 14.57 213 GLY A C 1
ATOM 1586 O O . GLY A 1 213 ? 10.343 24.670 102.995 1.00 14.77 213 GLY A O 1
ATOM 1587 N N . GLY A 1 214 ? 9.188 26.400 102.209 1.00 13.74 214 GLY A N 1
ATOM 1588 C C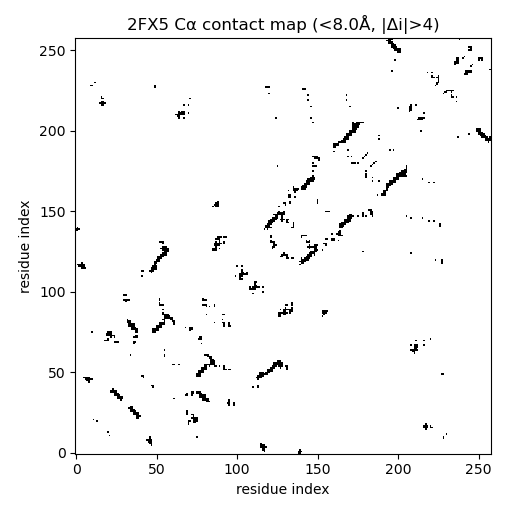A . GLY A 1 214 ? 9.117 25.873 100.854 1.00 14.19 214 GLY A CA 1
ATOM 1589 C C . GLY A 1 214 ? 8.724 24.414 100.752 1.00 14.29 214 GLY A C 1
ATOM 1590 O O . GLY A 1 214 ? 7.743 23.967 101.347 1.00 14.67 214 GLY A O 1
ATOM 1591 N N . ALA A 1 215 ? 9.448 23.687 99.917 1.00 13.94 215 ALA A N 1
ATOM 1592 C CA . ALA A 1 215 ? 9.210 22.250 99.701 1.00 14.10 215 ALA A CA 1
ATOM 1593 C C . ALA A 1 215 ? 9.387 21.431 100.984 1.00 14.12 215 ALA A C 1
ATOM 1594 O O . ALA A 1 215 ? 8.989 20.236 100.928 1.00 14.01 215 ALA A O 1
ATOM 1596 N N . TYR A 1 216 ? 9.909 21.972 102.058 1.00 13.82 216 TYR A N 1
ATOM 1597 C CA . TYR A 1 216 ? 10.100 21.162 103.276 1.00 14.90 216 TYR A CA 1
ATOM 1598 C C . TYR A 1 216 ? 8.960 21.359 104.232 1.00 15.46 216 TYR A C 1
ATOM 1599 O O . TYR A 1 216 ? 8.877 20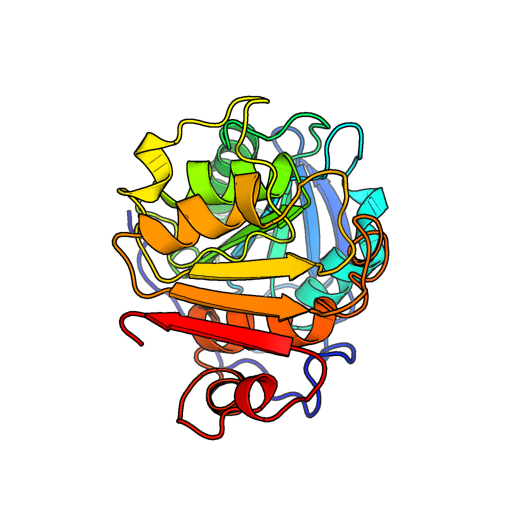.559 105.148 1.00 16.65 216 TYR A O 1
ATOM 1608 N N . ARG A 1 217 ? 8.106 22.343 104.033 1.00 14.24 217 ARG A N 1
ATOM 1609 C CA . ARG A 1 217 ? 6.993 22.566 104.941 1.00 13.80 217 ARG A CA 1
ATOM 1610 C C . ARG A 1 217 ? 6.084 21.368 105.091 1.00 13.88 217 ARG A C 1
ATOM 1611 O O . ARG A 1 217 ? 5.812 20.932 106.233 1.00 14.24 217 ARG A O 1
ATOM 1619 N N . GLY A 1 218 ? 5.490 20.816 104.036 1.00 13.42 218 GLY A N 1
ATOM 1620 C CA . GLY A 1 218 ? 4.592 19.664 104.188 1.00 13.33 218 GLY A CA 1
ATOM 1621 C C . GLY A 1 218 ? 5.260 18.433 104.777 1.00 14.68 218 GLY A C 1
ATOM 1622 O O . GLY A 1 218 ? 4.736 17.833 105.730 1.00 15.10 218 GLY A O 1
ATOM 1623 N N . PRO A 1 219 ? 6.353 17.906 104.241 1.00 14.64 219 PRO A N 1
ATOM 1624 C CA . PRO A 1 219 ? 6.994 16.694 104.728 1.00 14.34 219 PRO A CA 1
ATOM 1625 C C . PRO A 1 219 ? 7.410 16.781 106.198 1.00 14.43 219 PRO A C 1
ATOM 1626 O O . PRO A 1 219 ? 7.221 15.800 106.915 1.00 13.98 219 PRO A O 1
ATOM 1630 N N . SER A 1 220 ? 7.956 17.940 106.557 1.00 14.11 220 SER A N 1
ATOM 1631 C CA . SER A 1 220 ? 8.368 18.134 107.940 1.00 14.23 220 SER A CA 1
ATOM 1632 C C . SER A 1 220 ? 7.159 18.066 108.887 1.00 14.08 220 SER A C 1
ATOM 1633 O O . SER A 1 220 ? 7.299 17.572 110.022 1.00 13.81 220 SER A O 1
ATOM 1636 N N . THR A 1 221 ? 6.051 18.595 108.461 1.00 14.26 221 THR A N 1
ATOM 1637 C CA . THR A 1 221 ? 4.816 18.639 109.230 1.00 14.60 221 THR A CA 1
ATOM 1638 C C . THR A 1 221 ? 4.276 17.198 109.381 1.00 14.41 221 THR A C 1
ATOM 1639 O O . THR A 1 221 ? 3.878 16.872 110.506 1.00 13.68 221 THR A O 1
ATOM 1643 N N . ALA A 1 222 ? 4.258 16.449 108.285 1.00 13.83 222 ALA A N 1
ATOM 1644 C CA . ALA A 1 222 ? 3.810 15.052 108.315 1.00 13.08 222 ALA A CA 1
ATOM 1645 C C . ALA A 1 222 ? 4.679 14.289 109.307 1.00 13.33 222 ALA A C 1
ATOM 1646 O O . ALA A 1 222 ? 4.222 13.408 110.058 1.00 14.72 222 AL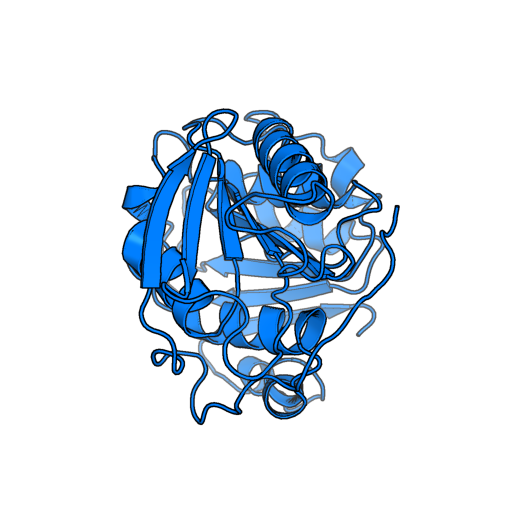A A O 1
ATOM 1648 N N . TRP A 1 223 ? 5.978 14.551 109.346 1.00 13.56 223 TRP A N 1
ATOM 1649 C CA . TRP A 1 223 ? 6.900 13.889 110.261 1.00 13.39 223 TRP A CA 1
ATOM 1650 C C . TRP A 1 223 ? 6.592 14.155 111.748 1.00 13.69 223 TRP A C 1
ATOM 1651 O O . TRP A 1 223 ? 6.473 13.197 112.526 1.00 13.75 223 TRP A O 1
ATOM 1662 N N . PHE A 1 224 ? 6.501 15.411 112.110 1.00 11.61 224 PHE A N 1
ATOM 1663 C CA . PHE A 1 224 ? 6.126 15.809 113.469 1.00 11.64 224 PHE A CA 1
ATOM 1664 C C . PHE A 1 224 ? 4.727 15.280 113.790 1.00 13.16 224 PHE A C 1
ATOM 1665 O O . PHE A 1 224 ? 4.494 14.813 114.930 1.00 15.08 224 PHE A O 1
ATOM 1673 N N . ARG A 1 225 ? 3.746 15.303 112.940 1.00 13.55 225 ARG A N 1
ATOM 1674 C CA . ARG A 1 225 ? 2.404 14.799 113.206 1.00 15.46 225 ARG A CA 1
ATOM 1675 C C . ARG A 1 225 ? 2.463 13.313 113.533 1.00 16.39 225 ARG A C 1
ATOM 1676 O O . ARG A 1 225 ? 1.856 12.862 114.531 1.00 16.95 225 ARG A O 1
ATOM 1684 N N . PHE A 1 226 ? 3.222 12.572 112.759 1.00 16.25 226 PHE A N 1
ATOM 1685 C CA . PHE A 1 226 ? 3.399 11.140 112.962 1.00 17.26 226 PHE A CA 1
ATOM 1686 C C . PHE A 1 226 ? 4.150 10.833 114.248 1.00 17.74 226 PHE A C 1
ATOM 1687 O O . PHE A 1 226 ? 3.630 10.061 115.078 1.00 18.83 226 PHE A O 1
ATOM 1695 N N . GLN A 1 227 ? 5.342 11.350 114.452 1.00 17.77 227 GLN A N 1
ATOM 1696 C CA . GLN A 1 227 ? 6.150 11.104 115.637 1.00 18.52 227 GLN A CA 1
ATOM 1697 C C . GLN A 1 227 ? 5.522 11.662 116.897 1.00 18.89 227 GLN A C 1
ATOM 1698 O O . GLN A 1 227 ? 5.679 10.971 117.908 1.00 19.89 227 GLN A O 1
ATOM 1704 N N . LEU A 1 228 ? 5.043 12.887 116.906 1.00 18.12 228 LEU A N 1
ATOM 1705 C CA . LEU A 1 228 ? 4.581 13.586 118.117 1.00 17.53 228 LEU A CA 1
ATOM 1706 C C . LEU A 1 228 ? 3.105 13.518 118.419 1.00 17.27 228 LEU A C 1
ATOM 1707 O O . LEU A 1 228 ? 2.777 13.755 119.608 1.00 16.40 228 LEU A O 1
ATOM 1712 N N . MET A 1 229 ? 2.297 13.356 117.378 1.00 17.59 229 MET A N 1
ATOM 1713 C CA . MET A 1 229 ? 0.845 13.330 117.525 1.00 19.75 229 MET A CA 1
ATOM 1714 C C . MET A 1 229 ? 0.294 11.959 117.131 1.00 20.44 229 MET A C 1
ATOM 1715 O O . MET A 1 229 ? -0.934 11.876 117.071 1.00 21.66 229 MET A O 1
ATOM 1720 N N . ASP A 1 230 ? 1.108 10.981 116.854 1.00 21.91 230 ASP A N 1
ATOM 1721 C CA . ASP A 1 230 ? 0.618 9.662 116.425 1.00 23.66 230 ASP A CA 1
ATOM 1722 C C . ASP A 1 230 ? -0.415 9.797 115.304 1.00 24.25 230 ASP A C 1
ATOM 1723 O O . ASP A 1 230 ? -1.387 8.999 115.239 1.00 23.88 230 ASP A O 1
ATOM 1728 N N . ASP A 1 231 ? -0.204 10.741 114.399 1.00 23.62 231 ASP A N 1
ATOM 1729 C CA . ASP A 1 231 ? -1.117 10.888 113.257 1.00 23.09 231 ASP A CA 1
ATOM 1730 C C . ASP A 1 231 ? -0.783 9.777 112.260 1.00 24.38 231 ASP A C 1
ATOM 1731 O O . ASP A 1 231 ? 0.245 9.733 111.536 1.00 23.33 231 ASP A O 1
ATOM 1736 N N . GLN A 1 232 ? -1.711 8.832 112.174 1.00 25.10 232 GLN A N 1
ATOM 1737 C CA . GLN A 1 232 ? -1.542 7.683 111.257 1.00 26.15 232 GLN A CA 1
ATOM 1738 C C . GLN A 1 232 ? -1.705 8.081 109.811 1.00 26.72 232 GLN A C 1
ATOM 1739 O O . GLN A 1 232 ? -1.110 7.437 108.940 1.00 25.68 232 GLN A O 1
ATOM 1745 N N . ASP A 1 233 ? -2.453 9.123 109.525 1.00 27.71 233 ASP A N 1
ATOM 1746 C CA . ASP A 1 233 ? -2.531 9.626 108.149 1.00 29.34 233 ASP A CA 1
ATOM 1747 C C . ASP A 1 233 ? -1.172 10.080 107.596 1.00 28.66 233 ASP A C 1
ATOM 1748 O O . ASP A 1 233 ? -1.110 10.221 106.362 1.00 28.00 233 ASP A O 1
ATOM 1753 N N . ALA A 1 234 ? -0.222 10.421 108.454 1.00 28.19 234 ALA A N 1
ATOM 1754 C CA . ALA A 1 234 ? 1.058 10.975 107.977 1.00 28.27 234 ALA A CA 1
ATOM 1755 C C . ALA A 1 234 ? 2.069 9.877 107.735 1.00 28.75 234 ALA A C 1
ATOM 1756 O O . ALA A 1 234 ? 3.109 10.031 107.113 1.00 28.48 234 ALA A O 1
ATOM 1758 N N . ARG A 1 235 ? 1.792 8.722 108.277 1.00 30.27 235 ARG A N 1
ATOM 1759 C CA . ARG A 1 235 ? 2.524 7.461 108.213 1.00 31.18 235 ARG A CA 1
ATOM 1760 C C . ARG A 1 235 ? 3.030 7.069 106.829 1.00 29.71 235 ARG A C 1
ATOM 1761 O O . ARG A 1 235 ? 4.189 6.765 106.539 1.00 29.25 235 ARG A O 1
ATOM 1769 N N . ALA A 1 236 ? 2.140 7.011 105.857 1.00 28.29 236 ALA A N 1
ATOM 1770 C CA . ALA A 1 236 ? 2.459 6.620 104.479 1.00 27.15 236 ALA A CA 1
ATOM 1771 C C . ALA A 1 236 ? 3.462 7.538 103.795 1.00 26.86 236 ALA A C 1
ATOM 1772 O O . ALA A 1 236 ? 4.052 7.071 102.796 1.00 27.89 236 ALA A O 1
ATOM 1774 N N . THR A 1 237 ? 3.666 8.775 104.247 1.00 25.33 237 THR A N 1
ATOM 1775 C CA . THR A 1 237 ? 4.646 9.692 103.684 1.00 23.36 237 THR A CA 1
ATOM 1776 C C . THR A 1 237 ? 6.053 9.093 103.762 1.00 22.87 237 THR A C 1
ATOM 1777 O O . THR A 1 237 ? 6.850 9.324 102.866 1.00 21.25 237 THR A O 1
ATOM 1781 N N . PHE A 1 238 ? 6.311 8.329 104.815 1.00 22.93 238 PHE A N 1
ATOM 1782 C CA . PHE A 1 238 ? 7.638 7.797 105.072 1.00 21.51 238 PHE A CA 1
ATOM 1783 C C . PHE A 1 238 ? 7.740 6.282 105.162 1.00 23.74 238 PHE A C 1
ATOM 1784 O O . PHE A 1 238 ? 8.901 5.899 104.987 1.00 23.96 238 PHE A O 1
ATOM 1792 N N . TYR A 1 239 ? 6.702 5.559 105.451 1.00 26.68 239 TYR A N 1
ATOM 1793 C CA . TYR A 1 239 ? 6.781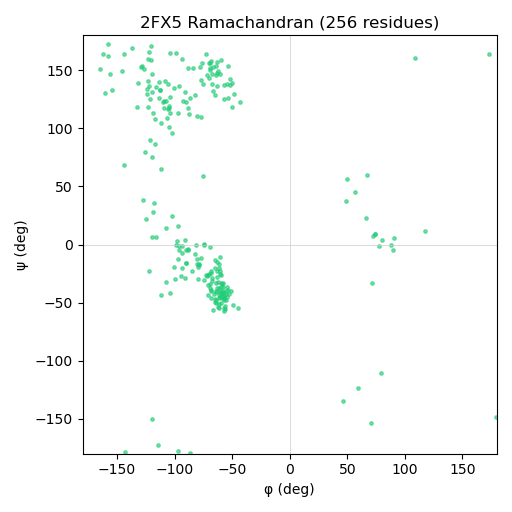 4.094 105.624 1.00 29.86 239 TYR A CA 1
ATOM 1794 C C . TYR A 1 239 ? 6.197 3.291 104.476 1.00 31.78 239 TYR A C 1
ATOM 1795 O O . TYR A 1 239 ? 5.097 3.640 104.022 1.00 31.83 239 TYR A O 1
ATOM 1804 N N . GLY A 1 240 ? 6.899 2.229 104.101 1.00 34.29 240 GLY A N 1
ATOM 1805 C CA . GLY A 1 240 ? 6.440 1.355 102.980 1.00 36.62 240 GLY A CA 1
ATOM 1806 C C . GLY A 1 240 ? 7.329 1.538 101.751 1.00 38.28 240 GLY A C 1
ATOM 1807 O O . GLY A 1 240 ? 8.008 2.591 101.623 1.00 38.56 240 GLY A O 1
ATOM 1808 N N . ALA A 1 241 ? 7.341 0.595 100.792 1.00 38.94 241 ALA A N 1
ATOM 1809 C CA . ALA A 1 241 ? 8.268 0.804 99.644 1.00 38.87 241 ALA A CA 1
ATOM 1810 C C . ALA A 1 241 ? 7.690 1.754 98.613 1.00 39.04 241 ALA A C 1
ATOM 1811 O O . ALA A 1 241 ? 8.268 2.120 97.575 1.00 40.57 241 ALA A O 1
ATOM 1813 N N . GLN A 1 242 ? 6.497 2.171 98.953 1.00 38.28 242 GLN A N 1
ATOM 1814 C CA . GLN A 1 242 ? 5.627 3.039 98.148 1.00 36.99 242 GLN A CA 1
ATOM 1815 C C . GLN A 1 242 ? 5.202 4.292 98.912 1.00 34.38 242 GLN A C 1
ATOM 1816 O O . GLN A 1 242 ? 4.126 4.855 98.589 1.00 33.17 242 GLN A O 1
ATOM 1822 N N . CYS A 1 243 ? 5.971 4.668 99.934 1.00 31.54 243 CYS A N 1
ATOM 1823 C CA . CYS A 1 243 ? 5.589 5.852 100.740 1.00 29.01 243 CYS A CA 1
ATOM 1824 C C . CYS A 1 243 ? 5.562 7.013 99.758 1.00 28.72 243 CYS A C 1
ATOM 1825 O O . CYS A 1 243 ? 6.195 6.877 98.714 1.00 28.73 243 CYS A O 1
ATOM 1828 N N . SER A 1 244 ? 4.867 8.071 100.068 1.00 28.54 244 SER A N 1
ATOM 1829 C CA . SER A 1 244 ? 4.783 9.231 99.181 1.00 28.41 244 SER A CA 1
ATOM 1830 C C . SER A 1 244 ? 6.096 9.774 98.649 1.00 27.64 244 SER A C 1
ATOM 1831 O O . SER A 1 244 ? 6.202 10.011 97.438 1.00 27.06 244 SER A O 1
ATOM 1834 N N . LEU A 1 245 ? 7.005 10.034 99.572 1.00 26.91 245 LEU A N 1
ATOM 1835 C CA . LEU A 1 245 ? 8.293 10.628 99.169 1.00 26.39 245 LEU A CA 1
ATOM 1836 C C . LEU A 1 245 ? 9.069 9.686 98.270 1.00 27.25 245 LEU A C 1
ATOM 1837 O O . LEU A 1 245 ? 9.874 10.118 97.441 1.00 25.95 245 LEU A O 1
ATOM 1842 N N . CYS A 1 246 ? 8.847 8.423 98.599 1.00 29.00 246 CYS A N 1
ATOM 1843 C CA . CYS A 1 246 ? 9.474 7.255 97.954 1.00 29.90 246 CYS A CA 1
ATOM 1844 C C . CYS A 1 246 ? 9.191 7.181 96.451 1.00 29.93 246 CYS A C 1
ATOM 1845 O O . CYS A 1 246 ? 10.008 6.866 95.569 1.00 30.35 246 CYS A O 1
ATOM 1848 N N . THR A 1 247 ? 7.952 7.499 96.127 1.00 30.81 247 THR A N 1
ATOM 1849 C CA . THR A 1 247 ? 7.541 7.449 94.714 1.00 31.88 247 THR A CA 1
ATOM 1850 C C . THR A 1 247 ? 7.606 8.786 94.018 1.00 32.10 247 THR A C 1
ATOM 1851 O O . THR A 1 247 ? 7.473 8.804 92.762 1.00 33.69 247 THR A O 1
ATOM 1855 N N . SER A 1 248 ? 7.913 9.870 94.711 1.00 31.07 248 SER A N 1
ATOM 1856 C CA . SER A 1 248 ? 8.025 11.210 94.126 1.00 30.53 248 SER A CA 1
ATOM 1857 C C . SER A 1 248 ? 9.346 11.304 93.355 1.00 30.49 248 SER A C 1
ATOM 1858 O O . SER A 1 248 ? 10.387 10.867 93.854 1.00 30.35 248 SER A O 1
ATOM 1861 N N . LEU A 1 249 ? 9.240 11.925 92.187 1.00 30.85 249 LEU A N 1
ATOM 1862 C CA . LEU A 1 249 ? 10.397 12.045 91.272 1.00 31.17 249 LEU A CA 1
ATOM 1863 C C . LEU A 1 249 ? 11.322 13.174 91.682 1.00 29.38 249 LEU A C 1
ATOM 1864 O O . LEU A 1 249 ? 12.490 13.257 91.258 1.00 28.84 249 LEU A O 1
ATOM 1869 N N . LEU A 1 250 ? 10.846 14.017 92.600 1.00 27.44 250 LEU A N 1
ATOM 1870 C CA . LEU A 1 250 ? 11.652 15.153 93.092 1.00 26.44 250 LEU A CA 1
ATOM 1871 C C . LEU A 1 250 ? 12.466 14.898 94.357 1.00 25.14 250 LEU A C 1
ATOM 1872 O O . LEU A 1 250 ? 13.277 15.756 94.765 1.00 25.19 250 LEU A O 1
ATOM 1877 N N . TRP A 1 251 ? 12.287 13.749 94.993 1.00 23.70 251 TRP A N 1
ATOM 1878 C CA . TRP A 1 251 ? 12.991 13.343 96.205 1.00 22.21 251 TRP A CA 1
ATOM 1879 C C . TRP A 1 251 ? 13.817 12.073 96.044 1.00 22.56 251 TRP A C 1
ATOM 1880 O O . TRP A 1 251 ? 13.253 11.080 95.574 1.00 22.58 251 TRP A O 1
ATOM 1891 N N . SER A 1 252 ? 15.049 12.105 96.472 1.00 22.76 252 SER A N 1
ATOM 1892 C CA . SER A 1 252 ? 15.909 10.944 96.583 1.00 24.44 252 SER A CA 1
ATOM 1893 C C . SER A 1 252 ? 15.827 10.481 98.071 1.00 25.37 252 SER A C 1
ATOM 1894 O O . SER A 1 252 ? 16.318 11.086 99.006 1.00 24.36 252 SER A O 1
ATOM 1897 N N . VAL A 1 253 ? 15.265 9.326 98.299 1.00 25.96 253 VAL A N 1
ATOM 1898 C CA . VAL A 1 253 ? 15.118 8.740 99.610 1.00 26.94 253 VAL A CA 1
ATOM 1899 C C . VAL A 1 253 ? 16.158 7.681 99.898 1.00 27.86 253 VAL A C 1
ATOM 1900 O O . VAL A 1 253 ? 16.381 6.789 99.076 1.00 29.55 253 VAL A O 1
ATOM 1904 N N . GLU A 1 254 ? 16.761 7.693 101.044 1.00 29.07 254 GLU A N 1
ATOM 1905 C CA . GLU A 1 254 ? 17.670 6.729 101.664 1.00 30.44 254 GLU A CA 1
ATOM 1906 C C . GLU A 1 254 ? 17.137 6.538 103.099 1.00 29.97 254 GLU A C 1
ATOM 1907 O O . GLU A 1 254 ? 17.096 7.502 103.878 1.00 29.75 254 GLU A O 1
ATOM 1913 N N . ARG A 1 255 ? 16.729 5.353 103.473 1.00 30.06 255 ARG A N 1
ATOM 1914 C CA . ARG A 1 255 ? 16.116 4.957 104.722 1.00 29.83 255 ARG A CA 1
ATOM 1915 C C . ARG A 1 255 ? 16.913 3.921 105.482 1.00 30.69 255 ARG A C 1
ATOM 1916 O O . ARG A 1 255 ? 17.485 3.014 104.869 1.00 30.33 255 ARG A O 1
ATOM 1924 N N . ARG A 1 256 ? 16.848 3.993 106.796 1.00 31.40 256 ARG A N 1
ATOM 1925 C CA . ARG A 1 256 ? 17.523 2.969 107.571 1.00 32.67 256 ARG A CA 1
ATOM 1926 C C . ARG A 1 256 ? 16.873 2.806 108.934 1.00 33.29 256 ARG A C 1
ATOM 1927 O O . ARG A 1 256 ? 16.599 3.812 109.595 1.00 31.75 256 ARG A O 1
ATOM 1935 N N . GLY A 1 257 ? 16.651 1.543 109.241 1.00 34.75 257 GLY A N 1
ATOM 1936 C CA . GLY A 1 257 ? 16.097 1.067 110.512 1.00 36.84 257 GLY A CA 1
ATOM 1937 C C . GLY A 1 257 ? 14.602 1.323 110.689 1.00 38.76 257 GLY A C 1
ATOM 1938 O O . GLY A 1 257 ? 14.002 1.173 111.771 1.00 38.71 257 GLY A O 1
ATOM 1939 N N . LEU A 1 258 ? 14.026 1.755 109.591 1.00 40.47 258 LEU A N 1
ATOM 1940 C CA . LEU A 1 258 ? 12.594 2.045 109.491 1.00 42.96 258 LEU A CA 1
ATOM 1941 C C . LEU A 1 258 ? 12.156 1.403 108.161 1.00 45.19 258 LEU A C 1
ATOM 1942 O O . LEU A 1 258 ? 11.345 0.439 108.299 1.00 47.05 258 LEU A O 1
#

CATH classification: 3.40.50.1820

Foldseek 3Di:
DLDDQDFWDAFDDDPFLLDFAQADWDWDQDFPQKIKIAGPQFCVPTGAAAEEQEEEAAPDAVQQQVQLRNRLRRSGHIYIYRRDNQQQQLPSSVSSLVVLVVQCPDDDDPNPVRHRQSHYEYEYAESRLNSRLNNQLDLNHAEYEYAQYQQPDSNHDLVSLQRGNYEYEYEHEQAEPPSPCVNGPVSSVVRHNYKYKYKYFYPDYSCCCTYNHHPVRRLVSLVSCCRRNVPVVSVLCGDDCNRVSNPDPRIDIDTDPD

Nearest PDB structures (foldseek):
  2fx5-assembly1_A  TM=1.004E+00  e=1.231E-60  Ectopseudomonas mendocina
  7yko-assembly1_A  TM=8.173E-01  e=1.259E-16  Thermomonospora curvata DSM 43183
  7ecb-assembly1_A  TM=8.135E-01  e=1.046E-16  uncultured bacterium
  8xho-assembly2_B  TM=8.478E-01  e=1.029E-15  Marinactinospora thermotolerans DSM 45154
  7xtv-assembly2_B  TM=7.859E-01  e=1.339E-16  Thermobifida fusca

Solvent-accessible surface area: 9870 Å² total; per-residue (Å²): 82,80,40,98,68,62,95,34,39,122,36,58,80,26,104,78,37,60,154,87,14,76,16,89,50,38,58,102,65,37,43,58,70,0,49,1,10,35,0,131,72,23,12,93,74,31,5,71,0,3,0,0,0,0,0,0,4,68,62,17,27,4,73,51,3,37,37,0,0,30,15,0,0,7,0,0,0,0,0,0,0,0,42,37,44,75,0,2,49,0,150,35,0,32,35,0,0,54,33,0,24,139,40,20,110,57,102,207,36,76,2,22,43,64,2,2,10,2,32,0,0,0,0,0,6,8,6,0,0,1,0,0,0,26,0,1,49,34,65,37,3,82,0,2,0,0,0,2,1,52,15,105,28,91,39,27,64,52,41,0,2,152,119,7,86,7,31,0,0,0,0,2,0,40,25,3,94,109,3,98,20,152,88,1,1,65,19,0,33,146,55,9,81,16,48,0,0,23,0,34,40,105,160,16,37,20,152,53,0,64,26,54,0,23,29,0,53,10,20,0,0,1,0,0,3,29,24,1,27,79,17,112,96,0,100,60,16,0,58,44,95,144,2,61,10,36,86,41,135,64,24,47,39,92,68,87,67,65

Secondary structure (DSSP, 8-state):
-PPP----SPPPP-S-TTS--S--EEEEEETTTEEEEEESSTTGGG--EEEEEEEPPTT--GGGGHHHHHHHHHHT-EEEEE--S--TTSHHHHHHHHHHHHHHHSSSSTTTTTEEEEEEEEEEEEHHHHHHHHHTTSTT--EEEEEEE--SSTT--GGGGG--SS-EEEEEETT-SSS-HHHHTHHHHHH-SS-EEEEEESS--TTSSTTT-GGGHHHHHHHHHHHHH--HHHHTTTSSTT-HHHH-TTEEEEEE--

InterPro domains:
  IPR029058 Alpha/Beta hydrolase fold [G3DSA:3.40.50.1820] (24-280)
  IPR029058 Alpha/Beta hydrolase fold [SSF53474] (55-248)
  IPR041127 PET hydrolase/cutinase-like [PF12740] (55-231)

Radius of gyration: 16.43 Å; Cα contacts (8 Å, |Δi|>4): 668; chains: 1; bounding box: 43×36×47 Å

Organism: Ectopseudomonas mendocina (strain ymp) (NCBI:txid399739)